Protein AF-A0A937FKD2-F1 (afdb_monomer_lite)

Structure (mmCIF, N/CA/C/O backbone):
data_AF-A0A937FKD2-F1
#
_entry.id   AF-A0A937FKD2-F1
#
loop_
_atom_site.group_PDB
_atom_site.id
_atom_site.type_symbol
_atom_site.label_atom_id
_atom_site.label_alt_id
_atom_site.label_comp_id
_atom_site.label_asym_id
_atom_site.label_entity_id
_atom_site.label_seq_id
_atom_site.pdbx_PDB_ins_code
_atom_site.Cartn_x
_atom_site.Cartn_y
_atom_site.Cartn_z
_atom_site.occupancy
_atom_site.B_iso_or_equiv
_atom_site.auth_seq_id
_atom_site.auth_comp_id
_atom_site.auth_asym_id
_atom_site.auth_atom_id
_atom_site.pdbx_PDB_model_num
ATOM 1 N N . MET A 1 1 ? 26.539 8.031 -12.955 1.00 35.16 1 MET A N 1
ATOM 2 C CA . MET A 1 1 ? 26.626 6.950 -13.959 1.00 35.16 1 MET A CA 1
ATOM 3 C C . MET A 1 1 ? 25.293 6.223 -13.983 1.00 35.16 1 MET A C 1
ATOM 5 O O . MET A 1 1 ? 24.862 5.780 -12.929 1.00 35.16 1 MET A O 1
ATOM 9 N N . ALA A 1 2 ? 24.604 6.189 -15.125 1.00 43.47 2 ALA A N 1
ATOM 10 C CA . ALA A 1 2 ? 23.299 5.543 -15.243 1.00 43.47 2 ALA A CA 1
ATOM 11 C C . ALA A 1 2 ? 23.480 4.021 -15.194 1.00 43.47 2 ALA A C 1
ATOM 13 O O . ALA A 1 2 ? 23.955 3.415 -16.154 1.00 43.47 2 ALA A O 1
ATOM 14 N N . THR A 1 3 ? 23.155 3.412 -14.057 1.00 48.94 3 THR A N 1
ATOM 15 C CA . THR A 1 3 ? 23.138 1.958 -13.899 1.00 48.94 3 THR A CA 1
ATOM 16 C C . THR A 1 3 ? 22.142 1.390 -14.908 1.00 48.94 3 THR A C 1
ATOM 18 O O . THR A 1 3 ? 20.939 1.616 -14.785 1.00 48.94 3 THR A O 1
ATOM 21 N N . LYS A 1 4 ? 22.632 0.702 -15.945 1.00 58.84 4 LYS A N 1
ATOM 22 C CA . LYS A 1 4 ? 21.774 -0.065 -16.853 1.00 58.84 4 LYS A CA 1
ATOM 23 C C . LYS A 1 4 ? 21.164 -1.198 -16.034 1.00 58.84 4 LYS A C 1
ATOM 25 O O . LYS A 1 4 ? 21.868 -2.140 -15.687 1.00 58.84 4 LYS A O 1
ATOM 30 N N . HIS A 1 5 ? 19.886 -1.083 -15.686 1.00 66.75 5 HIS A N 1
ATOM 31 C CA . HIS A 1 5 ? 19.159 -2.151 -15.004 1.00 66.75 5 HIS A CA 1
ATOM 32 C C . HIS A 1 5 ? 18.763 -3.212 -16.042 1.00 66.75 5 HIS A C 1
ATOM 34 O O . HIS A 1 5 ? 17.892 -2.931 -16.871 1.00 66.75 5 HIS A O 1
ATOM 40 N N . PRO A 1 6 ? 19.381 -4.411 -16.042 1.00 76.06 6 PRO A N 1
ATOM 41 C CA . PRO A 1 6 ? 19.101 -5.447 -17.044 1.00 76.06 6 PRO A CA 1
ATOM 42 C C . PRO A 1 6 ? 17.631 -5.893 -17.016 1.00 76.06 6 PRO A C 1
ATOM 44 O O . PRO A 1 6 ? 17.062 -6.221 -18.051 1.00 76.06 6 PRO A O 1
ATOM 47 N N . GLU A 1 7 ? 17.001 -5.795 -15.843 1.00 82.88 7 GLU A N 1
ATOM 48 C CA . GLU A 1 7 ? 15.573 -6.022 -15.586 1.00 82.88 7 GLU A CA 1
ATOM 49 C C . GLU A 1 7 ? 14.642 -5.224 -16.510 1.00 82.88 7 GLU A C 1
ATOM 51 O O . GLU A 1 7 ? 13.578 -5.713 -16.884 1.00 82.88 7 GLU A O 1
ATOM 56 N N . LEU A 1 8 ? 15.027 -3.991 -16.866 1.00 83.75 8 LEU A N 1
ATOM 57 C CA . LEU A 1 8 ? 14.230 -3.104 -17.720 1.00 83.75 8 LEU A CA 1
ATOM 58 C C . LEU A 1 8 ? 14.625 -3.216 -19.194 1.00 83.75 8 LEU A C 1
ATOM 60 O O . LEU A 1 8 ? 13.781 -3.042 -20.064 1.00 83.75 8 LEU A O 1
ATOM 64 N N . ALA A 1 9 ? 15.892 -3.535 -19.473 1.00 84.81 9 ALA A N 1
ATOM 65 C CA . ALA A 1 9 ? 16.437 -3.595 -20.829 1.00 84.81 9 ALA A CA 1
ATOM 66 C C . ALA A 1 9 ? 15.838 -4.720 -21.694 1.00 84.81 9 ALA A C 1
ATOM 68 O O . ALA A 1 9 ? 15.983 -4.682 -22.911 1.00 84.81 9 ALA A O 1
ATOM 69 N N . ARG A 1 10 ? 15.178 -5.712 -21.080 1.00 86.81 10 ARG A N 1
ATOM 70 C CA . ARG A 1 10 ? 14.497 -6.807 -21.791 1.00 86.81 10 ARG A CA 1
ATOM 71 C C . ARG A 1 10 ? 13.165 -6.412 -22.438 1.00 86.81 10 ARG A C 1
ATOM 73 O O . ARG A 1 10 ? 12.614 -7.216 -23.178 1.00 86.81 10 ARG A O 1
ATOM 80 N N . PHE A 1 11 ? 12.628 -5.233 -22.123 1.00 88.31 11 PHE A N 1
ATOM 81 C CA . PHE A 1 11 ? 11.355 -4.758 -22.664 1.00 88.31 11 PHE A CA 1
ATOM 82 C C . PHE A 1 11 ? 11.609 -3.712 -23.749 1.00 88.31 11 PHE A C 1
ATOM 84 O O . PHE A 1 11 ? 12.302 -2.724 -23.504 1.00 88.31 11 PHE A O 1
ATOM 91 N N . GLU A 1 12 ? 11.035 -3.920 -24.933 1.00 84.19 12 GLU A N 1
ATOM 92 C CA . GLU A 1 12 ? 11.165 -2.989 -26.060 1.00 84.19 12 GLU A CA 1
ATOM 93 C C . GLU A 1 12 ? 10.291 -1.746 -25.863 1.00 84.19 12 GLU A C 1
ATOM 95 O O . GLU A 1 12 ? 10.715 -0.632 -26.181 1.00 84.19 12 GLU A O 1
ATOM 100 N N . ALA A 1 13 ? 9.103 -1.915 -25.271 1.00 86.62 13 ALA A N 1
ATOM 101 C CA . ALA A 1 13 ? 8.201 -0.822 -24.944 1.00 86.62 13 ALA A CA 1
ATOM 102 C C . ALA A 1 13 ? 7.699 -0.872 -23.484 1.00 86.62 13 ALA A C 1
ATOM 104 O O . ALA A 1 13 ? 7.578 -1.942 -22.881 1.00 86.62 13 ALA A O 1
ATOM 105 N N . PRO A 1 14 ? 7.303 0.281 -22.901 1.00 87.12 14 PRO A N 1
ATOM 106 C CA . PRO A 1 14 ? 6.677 0.320 -21.577 1.00 87.12 14 PRO A CA 1
ATOM 107 C C . PRO A 1 14 ? 5.398 -0.524 -21.463 1.00 87.12 14 PRO A C 1
ATOM 109 O O . PRO A 1 14 ? 5.075 -1.006 -20.378 1.00 87.12 14 PRO A O 1
ATOM 112 N N . GLY A 1 15 ? 4.669 -0.706 -22.570 1.00 88.75 15 GLY A N 1
ATOM 113 C CA . GLY A 1 15 ? 3.462 -1.534 -22.617 1.00 88.75 15 GLY A CA 1
ATOM 114 C C . GLY A 1 15 ? 3.742 -3.009 -22.327 1.00 88.75 15 GLY A C 1
ATOM 115 O O . GLY A 1 15 ? 2.999 -3.622 -21.562 1.00 88.75 15 GLY A O 1
ATOM 116 N N . ASP A 1 16 ? 4.851 -3.547 -22.842 1.00 90.50 16 ASP A N 1
ATOM 117 C CA . ASP A 1 16 ? 5.250 -4.945 -22.631 1.00 90.50 16 ASP A CA 1
ATOM 118 C C . ASP A 1 16 ? 5.592 -5.207 -21.165 1.00 90.50 16 ASP A C 1
ATOM 120 O O . ASP A 1 16 ? 5.231 -6.239 -20.597 1.00 90.50 16 ASP A O 1
ATOM 124 N N . LEU A 1 17 ? 6.230 -4.225 -20.520 1.00 92.62 17 LEU A N 1
ATOM 125 C CA . LEU A 1 17 ? 6.507 -4.259 -19.089 1.00 92.62 17 LEU A CA 1
ATOM 126 C C . LEU A 1 17 ? 5.205 -4.300 -18.283 1.00 92.62 17 LEU A C 1
ATOM 128 O O . LEU A 1 17 ? 5.062 -5.123 -17.377 1.00 92.62 17 LEU A O 1
ATOM 132 N N . ILE A 1 18 ? 4.245 -3.426 -18.598 1.00 93.00 18 ILE A N 1
ATOM 133 C CA . ILE A 1 18 ? 2.957 -3.378 -17.889 1.00 93.00 18 ILE A CA 1
ATOM 134 C C . ILE A 1 18 ? 2.198 -4.696 -18.080 1.00 93.00 18 ILE A C 1
ATOM 136 O O . ILE A 1 18 ? 1.712 -5.266 -17.100 1.00 93.00 18 ILE A O 1
ATOM 140 N N . ALA A 1 19 ? 2.162 -5.219 -19.308 1.00 91.19 19 ALA A N 1
ATOM 141 C CA . ALA A 1 19 ? 1.558 -6.511 -19.614 1.00 91.19 19 ALA A CA 1
ATOM 142 C C . ALA A 1 19 ? 2.220 -7.646 -18.815 1.00 91.19 19 ALA A C 1
ATOM 144 O O . ALA A 1 19 ? 1.521 -8.466 -18.220 1.00 91.19 19 ALA A O 1
ATOM 145 N N . PHE A 1 20 ? 3.553 -7.653 -18.709 1.00 91.44 20 PHE A N 1
ATOM 146 C CA . PHE A 1 20 ? 4.288 -8.599 -17.868 1.00 91.44 20 PHE A CA 1
ATOM 147 C C . PHE A 1 20 ? 3.908 -8.480 -16.382 1.00 91.44 20 PHE A C 1
ATOM 149 O O . PHE A 1 20 ? 3.671 -9.488 -15.708 1.00 91.44 20 PHE A O 1
ATOM 156 N N . CYS A 1 21 ? 3.797 -7.259 -15.852 1.00 90.69 21 CYS A N 1
ATOM 157 C CA . CYS A 1 21 ? 3.388 -7.043 -14.465 1.00 90.69 21 CYS A CA 1
ATOM 158 C C . CYS A 1 21 ? 1.972 -7.577 -14.194 1.00 90.69 21 CYS A C 1
ATOM 160 O O . CYS A 1 21 ? 1.761 -8.246 -13.176 1.00 90.69 21 CYS A O 1
ATOM 162 N N . HIS A 1 22 ? 1.024 -7.325 -15.101 1.00 91.56 22 HIS A N 1
ATOM 163 C CA . HIS A 1 22 ? -0.387 -7.711 -14.954 1.00 91.56 22 HIS A CA 1
ATOM 164 C C . HIS A 1 22 ? -0.681 -9.165 -15.343 1.00 91.56 22 HIS A C 1
ATOM 166 O O . HIS A 1 22 ? -1.702 -9.706 -14.922 1.00 91.56 22 HIS A O 1
ATOM 172 N N . GLY A 1 23 ? 0.205 -9.809 -16.105 1.00 86.69 23 GLY A N 1
ATOM 173 C CA . GLY A 1 23 ? 0.015 -11.165 -16.609 1.00 86.69 23 GLY A CA 1
ATOM 174 C C . GLY A 1 23 ? -0.196 -12.211 -15.499 1.00 86.69 23 GLY A C 1
ATOM 175 O O . GLY A 1 23 ? 0.483 -12.153 -14.462 1.00 86.69 23 GLY A O 1
ATOM 176 N N . PRO A 1 24 ? -1.114 -13.180 -15.690 1.00 70.56 24 PRO A N 1
ATOM 177 C CA . PRO A 1 24 ? -1.331 -14.276 -14.755 1.00 70.56 24 PRO A CA 1
ATOM 178 C C . PRO A 1 24 ? -0.177 -15.279 -14.877 1.00 70.56 24 PRO A C 1
ATOM 180 O O . PRO A 1 24 ? -0.108 -16.064 -15.817 1.00 70.56 24 PRO A O 1
ATOM 183 N N . GLY A 1 25 ? 0.756 -15.233 -13.929 1.00 69.12 25 GLY A N 1
ATOM 184 C CA . GLY A 1 25 ? 1.980 -16.037 -13.960 1.00 69.12 25 GLY A CA 1
ATOM 185 C C . GLY A 1 25 ? 3.244 -15.193 -14.126 1.00 69.12 25 GLY A C 1
ATOM 186 O O . GLY A 1 25 ? 3.192 -14.006 -14.449 1.00 69.12 25 GLY A O 1
ATOM 187 N N . GLY A 1 26 ? 4.381 -15.807 -13.813 1.00 70.38 26 GLY A N 1
ATOM 188 C CA . GLY A 1 26 ? 5.686 -15.155 -13.702 1.00 70.38 26 GLY A CA 1
ATOM 189 C C . GLY A 1 26 ? 6.216 -15.201 -12.272 1.00 70.38 26 GLY A C 1
ATOM 190 O O . GLY A 1 26 ? 5.443 -15.148 -11.312 1.00 70.38 26 GLY A O 1
ATOM 191 N N . ASP A 1 27 ? 7.534 -15.323 -12.142 1.00 86.38 27 ASP A N 1
ATOM 192 C CA . ASP A 1 27 ? 8.204 -15.344 -10.848 1.00 86.38 27 ASP A CA 1
ATOM 193 C C . ASP A 1 27 ? 7.935 -14.022 -10.091 1.00 86.38 27 ASP A C 1
ATOM 195 O O . ASP A 1 27 ? 8.237 -12.933 -10.601 1.00 86.38 27 ASP A O 1
ATOM 199 N N . PRO A 1 28 ? 7.346 -14.071 -8.878 1.00 86.31 28 PRO A N 1
ATOM 200 C CA . PRO A 1 28 ? 7.163 -12.891 -8.043 1.00 86.31 28 PRO A CA 1
ATOM 201 C C . PRO A 1 28 ? 8.462 -12.133 -7.753 1.00 86.31 28 PRO A C 1
ATOM 203 O O . PRO A 1 28 ? 8.403 -10.929 -7.489 1.00 86.31 28 PRO A O 1
ATOM 206 N N . ASP A 1 29 ? 9.613 -12.809 -7.753 1.00 89.75 29 ASP A N 1
ATOM 207 C CA . ASP A 1 29 ? 10.916 -12.176 -7.555 1.00 89.75 29 ASP A CA 1
ATOM 208 C C . ASP A 1 29 ? 11.362 -11.395 -8.796 1.00 89.75 29 ASP A C 1
ATOM 210 O O . ASP A 1 29 ? 11.763 -10.241 -8.648 1.00 89.75 29 ASP A O 1
ATOM 214 N N . GLU A 1 30 ? 11.154 -11.918 -10.008 1.00 91.56 30 GLU A N 1
ATOM 215 C CA . GLU A 1 30 ? 11.377 -11.163 -11.252 1.00 91.56 30 GLU A CA 1
ATOM 216 C C . GLU A 1 30 ? 10.475 -9.927 -11.353 1.00 91.56 30 GLU A C 1
ATOM 218 O O . GLU A 1 30 ? 10.940 -8.822 -11.641 1.00 91.56 30 GLU A O 1
ATOM 223 N N . LYS A 1 31 ? 9.171 -10.070 -11.071 1.00 92.06 31 LYS A N 1
ATOM 224 C CA . LYS A 1 31 ? 8.252 -8.916 -11.055 1.00 92.06 31 LYS A CA 1
ATOM 225 C C . LYS A 1 31 ? 8.711 -7.871 -10.042 1.00 92.06 31 LYS A C 1
ATOM 227 O O . LYS A 1 31 ? 8.649 -6.671 -10.302 1.00 92.06 31 LYS A O 1
ATOM 232 N N . ASN A 1 32 ? 9.197 -8.315 -8.887 1.00 94.19 32 ASN A N 1
ATOM 233 C CA . ASN A 1 32 ? 9.727 -7.421 -7.871 1.00 94.19 32 ASN A CA 1
ATOM 234 C C . ASN A 1 32 ? 11.046 -6.751 -8.296 1.00 94.19 32 ASN A C 1
ATOM 236 O O . ASN A 1 32 ? 11.232 -5.577 -7.977 1.00 94.19 32 ASN A O 1
ATOM 240 N N . GLY A 1 33 ? 11.916 -7.445 -9.037 1.00 93.31 33 GLY A N 1
ATOM 241 C CA . GLY A 1 33 ? 13.130 -6.890 -9.648 1.00 93.31 33 GLY A CA 1
ATOM 242 C C . GLY A 1 33 ? 12.822 -5.732 -10.598 1.00 93.31 33 GLY A C 1
ATOM 243 O O . GLY A 1 33 ? 13.356 -4.633 -10.430 1.00 93.31 33 GLY A O 1
ATOM 244 N N . VAL A 1 34 ? 11.853 -5.925 -11.498 1.00 94.56 34 VAL A N 1
ATOM 245 C CA . VAL A 1 34 ? 11.352 -4.877 -12.405 1.00 94.56 34 VAL A CA 1
ATOM 246 C C . VAL A 1 34 ? 10.817 -3.668 -11.631 1.00 94.56 34 VAL A C 1
ATOM 248 O O . VAL A 1 34 ? 11.216 -2.532 -11.892 1.00 94.56 34 VAL A O 1
ATOM 251 N N . LEU A 1 35 ? 9.952 -3.890 -10.635 1.00 95.00 35 LEU A N 1
ATOM 252 C CA . LEU A 1 35 ? 9.398 -2.801 -9.821 1.00 95.00 35 LEU A CA 1
ATOM 253 C C . LEU A 1 35 ? 10.488 -2.047 -9.047 1.00 95.00 35 LEU A C 1
ATOM 255 O O . LEU A 1 35 ? 10.427 -0.825 -8.929 1.00 95.00 35 LEU A O 1
ATOM 259 N N . ARG A 1 36 ? 11.499 -2.757 -8.536 1.00 95.50 36 ARG A N 1
ATOM 260 C CA . ARG A 1 36 ? 12.644 -2.158 -7.841 1.00 95.50 36 ARG A CA 1
ATOM 261 C C . ARG A 1 36 ? 13.460 -1.263 -8.773 1.00 95.50 36 ARG A C 1
ATOM 263 O O . ARG A 1 36 ? 13.816 -0.154 -8.378 1.00 95.50 36 ARG A O 1
ATOM 270 N N . ALA A 1 37 ? 13.719 -1.713 -10.000 1.00 93.75 37 ALA A N 1
ATOM 271 C CA . ALA A 1 37 ? 14.418 -0.918 -11.005 1.00 93.75 37 ALA A CA 1
ATOM 272 C C . ALA A 1 37 ? 13.623 0.344 -11.387 1.00 93.75 37 ALA A C 1
ATOM 274 O O . ALA A 1 37 ? 14.195 1.433 -11.464 1.00 93.75 37 ALA A O 1
ATOM 275 N N . LEU A 1 38 ? 12.297 0.234 -11.541 1.00 94.31 38 LEU A N 1
ATOM 276 C CA . LEU A 1 38 ? 11.429 1.390 -11.789 1.00 94.31 38 LEU A CA 1
ATOM 277 C C . LEU A 1 38 ? 11.467 2.409 -10.645 1.00 94.31 38 LEU A C 1
ATOM 279 O O . LEU A 1 38 ? 11.593 3.601 -10.912 1.00 94.31 38 LEU A O 1
ATOM 283 N N . VAL A 1 39 ? 11.407 1.966 -9.382 1.00 94.75 39 VAL A N 1
ATOM 284 C CA . VAL A 1 39 ? 11.538 2.871 -8.223 1.00 94.75 39 VAL A CA 1
ATOM 285 C C . VAL A 1 39 ? 12.890 3.578 -8.237 1.00 94.75 39 VAL A C 1
ATOM 287 O O . VAL A 1 39 ? 12.937 4.793 -8.075 1.00 94.75 39 VAL A O 1
ATOM 290 N N . HIS A 1 40 ? 13.980 2.847 -8.486 1.00 93.00 40 HIS A N 1
ATOM 291 C CA . HIS A 1 40 ? 15.314 3.442 -8.568 1.00 93.00 40 HIS A CA 1
ATOM 292 C C . HIS A 1 40 ? 15.369 4.556 -9.627 1.00 93.00 40 HIS A C 1
ATOM 294 O O . HIS A 1 40 ? 15.877 5.643 -9.358 1.00 93.00 40 HIS A O 1
ATOM 300 N N . HIS A 1 41 ? 14.820 4.325 -10.824 1.00 91.44 41 HIS A N 1
ATOM 301 C CA . HIS A 1 41 ? 14.746 5.358 -11.862 1.00 91.44 41 HIS A CA 1
ATOM 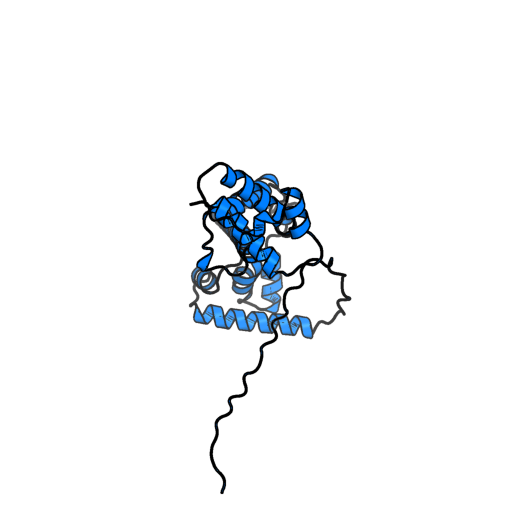302 C C . HIS A 1 41 ? 13.812 6.519 -11.494 1.00 91.44 41 HIS A C 1
ATOM 304 O O . HIS A 1 41 ? 14.153 7.666 -11.766 1.00 91.44 41 HIS A O 1
ATOM 310 N N . ALA A 1 42 ? 12.681 6.248 -10.840 1.00 91.50 42 ALA A N 1
ATOM 311 C CA . ALA A 1 42 ? 11.742 7.270 -10.376 1.00 91.50 42 ALA A CA 1
ATOM 312 C C . ALA A 1 42 ? 12.307 8.152 -9.240 1.00 91.50 42 ALA A C 1
ATOM 314 O O . ALA A 1 42 ? 11.824 9.263 -9.020 1.00 91.50 42 ALA A O 1
ATOM 315 N N . GLN A 1 43 ? 13.330 7.680 -8.523 1.00 92.19 43 GLN A N 1
ATOM 316 C CA . GLN A 1 43 ? 14.044 8.444 -7.493 1.00 92.19 43 GLN A CA 1
ATOM 317 C C . GLN A 1 43 ? 15.271 9.201 -8.037 1.00 92.19 43 GLN A C 1
ATOM 319 O O . GLN A 1 43 ? 15.779 10.098 -7.367 1.00 92.19 43 GLN A O 1
ATOM 324 N N . CYS A 1 44 ? 15.751 8.879 -9.243 1.00 86.88 44 CYS A N 1
ATOM 325 C CA . CYS A 1 44 ? 16.846 9.610 -9.887 1.00 86.88 44 CYS A CA 1
ATOM 326 C C . CYS A 1 44 ? 16.350 10.919 -10.523 1.00 86.88 44 CYS A C 1
ATOM 328 O O . CYS A 1 44 ? 15.239 10.980 -11.036 1.00 86.88 44 CYS A O 1
ATOM 330 N N . LEU A 1 45 ? 17.193 11.954 -10.552 1.00 71.44 45 LEU A N 1
ATOM 331 C CA . LEU A 1 45 ? 16.893 13.215 -11.243 1.00 71.44 45 LEU A CA 1
ATOM 332 C C . LEU A 1 45 ? 17.013 13.053 -12.773 1.00 71.44 45 LEU A C 1
ATOM 334 O O . LEU A 1 45 ? 18.008 12.508 -13.253 1.00 71.44 45 LEU A O 1
ATOM 338 N N . GLY A 1 46 ? 16.032 13.560 -13.530 1.00 69.44 46 GLY A N 1
ATOM 339 C CA . GLY A 1 46 ? 16.071 13.674 -15.000 1.00 69.44 46 GLY A CA 1
ATOM 340 C C . GLY A 1 46 ? 14.789 13.219 -15.709 1.00 69.44 46 GLY A C 1
ATOM 341 O O . GLY A 1 46 ? 13.860 12.726 -15.078 1.00 69.44 46 GLY A O 1
ATOM 342 N N . ASP A 1 47 ? 14.736 13.338 -17.038 1.00 64.81 47 ASP A N 1
ATOM 343 C CA . ASP A 1 47 ? 13.558 12.953 -17.842 1.00 64.81 47 ASP A CA 1
ATOM 344 C C . ASP A 1 47 ? 13.078 11.498 -17.651 1.00 64.81 47 ASP A C 1
ATOM 346 O O . ASP A 1 47 ? 11.864 11.285 -17.549 1.00 64.81 47 ASP A O 1
ATOM 350 N N . PRO A 1 48 ? 13.961 10.483 -17.498 1.00 74.50 48 PRO A N 1
ATOM 351 C CA . PRO A 1 48 ? 13.529 9.108 -17.235 1.00 74.50 48 PRO A CA 1
ATOM 352 C C . PRO A 1 48 ? 12.717 8.946 -15.941 1.00 74.50 48 PRO A C 1
ATOM 354 O O . PRO A 1 48 ? 11.987 7.966 -15.795 1.00 74.50 48 PRO A O 1
ATOM 357 N N . GLN A 1 49 ? 12.816 9.903 -15.013 1.00 81.50 49 GLN A N 1
ATOM 358 C CA . GLN A 1 49 ? 12.135 9.887 -13.723 1.00 81.50 49 GLN A CA 1
ATOM 359 C C . GLN A 1 49 ? 10.612 9.865 -13.869 1.00 81.50 49 GLN A C 1
ATOM 361 O O . GLN A 1 49 ? 9.931 9.026 -13.276 1.00 81.50 49 GLN A O 1
ATOM 366 N N . ARG A 1 50 ? 10.071 10.786 -14.678 1.00 83.88 50 ARG A N 1
ATOM 367 C CA . ARG A 1 50 ? 8.620 10.952 -14.865 1.00 83.88 50 ARG A CA 1
ATOM 368 C C . ARG A 1 50 ? 8.018 9.740 -15.563 1.00 83.88 50 ARG A C 1
ATOM 370 O O . ARG A 1 50 ? 6.956 9.258 -15.165 1.00 83.88 50 ARG A O 1
ATOM 377 N N . THR A 1 51 ? 8.728 9.217 -16.559 1.00 88.75 51 THR A N 1
ATOM 378 C CA . THR A 1 51 ? 8.331 8.006 -17.279 1.00 88.75 51 THR A CA 1
ATOM 379 C C . THR A 1 51 ? 8.337 6.798 -16.348 1.00 88.75 51 THR A C 1
ATOM 381 O O . THR A 1 51 ? 7.332 6.097 -16.268 1.00 88.75 51 THR A O 1
ATOM 384 N N . ALA A 1 52 ? 9.406 6.588 -15.573 1.00 91.19 52 ALA A N 1
ATOM 385 C CA . ALA A 1 52 ? 9.494 5.471 -14.634 1.00 91.19 52 ALA A CA 1
ATOM 386 C C . ALA A 1 52 ? 8.401 5.523 -13.554 1.00 91.19 52 ALA A C 1
ATOM 388 O O . ALA A 1 52 ? 7.769 4.504 -13.277 1.00 91.19 52 ALA A O 1
ATOM 389 N N . ALA A 1 53 ? 8.119 6.704 -12.993 1.00 91.75 53 ALA A N 1
ATOM 390 C CA . ALA A 1 53 ? 7.042 6.888 -12.020 1.00 91.75 53 ALA A CA 1
ATOM 391 C C . ALA A 1 53 ? 5.652 6.604 -12.620 1.00 91.75 53 ALA A C 1
ATOM 393 O O . ALA A 1 53 ? 4.813 5.972 -11.971 1.00 91.75 53 ALA A O 1
ATOM 394 N N . SER A 1 54 ? 5.418 7.022 -13.867 1.00 92.38 54 SER A N 1
ATOM 395 C CA . SER A 1 54 ? 4.156 6.774 -14.578 1.00 92.38 54 SER A CA 1
ATOM 396 C C . SER A 1 54 ? 3.964 5.284 -14.864 1.00 92.38 54 SER A C 1
ATOM 398 O O . SER A 1 54 ? 2.921 4.719 -14.537 1.00 92.38 54 SER A O 1
ATOM 400 N N . VAL A 1 55 ? 4.996 4.617 -15.387 1.00 94.25 55 VAL A N 1
ATOM 401 C CA . VAL A 1 55 ? 4.980 3.171 -15.657 1.00 94.25 55 VAL A CA 1
ATOM 402 C C . VAL A 1 55 ? 4.796 2.374 -14.367 1.00 94.25 55 VAL A C 1
ATOM 404 O O . VAL A 1 55 ? 3.983 1.456 -14.327 1.00 94.25 55 VAL A O 1
ATOM 407 N N . LEU A 1 56 ? 5.478 2.755 -13.284 1.00 95.19 56 LEU A N 1
ATOM 408 C CA . LEU A 1 56 ? 5.306 2.129 -11.973 1.00 95.19 56 LEU A CA 1
ATOM 409 C C . LEU A 1 56 ? 3.879 2.293 -11.438 1.00 95.19 56 LEU A C 1
ATOM 411 O O . LEU A 1 56 ? 3.301 1.340 -10.918 1.00 95.19 56 LEU A O 1
ATOM 415 N N . THR A 1 57 ? 3.293 3.481 -11.588 1.00 95.25 57 THR A N 1
ATOM 416 C CA . THR A 1 57 ? 1.905 3.742 -11.184 1.00 95.25 57 THR A CA 1
ATOM 417 C C . THR A 1 57 ? 0.932 2.844 -11.948 1.00 95.25 57 THR A C 1
ATOM 419 O O . THR A 1 57 ? 0.071 2.215 -11.333 1.00 95.25 57 THR A O 1
ATOM 422 N N . LEU A 1 58 ? 1.110 2.712 -13.266 1.00 95.62 58 LEU A N 1
ATOM 423 C CA . LEU A 1 58 ? 0.297 1.834 -14.113 1.00 95.62 58 LEU A CA 1
ATOM 424 C C . LEU A 1 58 ? 0.494 0.349 -13.773 1.00 95.62 58 LEU A C 1
ATOM 426 O O . LEU A 1 58 ? -0.475 -0.406 -13.681 1.00 95.62 58 LEU A O 1
ATOM 430 N N . ALA A 1 59 ? 1.729 -0.077 -13.505 1.00 95.31 59 ALA A N 1
ATOM 431 C CA . ALA A 1 59 ? 2.026 -1.441 -13.077 1.00 95.31 59 ALA A CA 1
ATOM 432 C C . ALA A 1 59 ? 1.330 -1.792 -11.748 1.00 95.31 59 ALA A C 1
ATOM 434 O O . ALA A 1 59 ? 0.840 -2.908 -11.581 1.00 95.31 59 ALA A O 1
ATOM 435 N N . LEU A 1 60 ? 1.227 -0.833 -10.820 1.00 95.69 60 LEU A N 1
ATOM 436 C CA . LEU A 1 60 ? 0.556 -1.003 -9.526 1.00 95.69 60 LEU A CA 1
ATOM 437 C C . LEU A 1 60 ? -0.963 -0.769 -9.576 1.00 95.69 60 LEU A C 1
ATOM 439 O O . LEU A 1 60 ? -1.646 -1.041 -8.584 1.00 95.69 60 LEU A O 1
ATOM 443 N N . TRP A 1 61 ? -1.500 -0.312 -10.710 1.00 94.81 61 TRP A N 1
ATOM 444 C CA . TRP A 1 61 ? -2.899 0.091 -10.862 1.00 94.81 61 TRP A CA 1
ATOM 445 C C . TRP A 1 61 ? -3.925 -0.953 -10.394 1.00 94.81 61 TRP A C 1
ATOM 447 O O . TRP A 1 61 ? -4.825 -0.573 -9.648 1.00 94.81 61 TRP A O 1
ATOM 457 N N . PRO A 1 62 ? -3.792 -2.264 -10.690 1.00 92.31 62 PRO A N 1
ATOM 458 C CA . PRO A 1 62 ? -4.745 -3.259 -10.190 1.00 92.31 62 PRO A CA 1
ATOM 459 C C . PRO A 1 62 ? -4.802 -3.322 -8.655 1.00 92.31 62 PRO A C 1
ATOM 461 O O . PRO A 1 62 ? -5.866 -3.491 -8.060 1.00 92.31 62 PRO A O 1
ATOM 464 N N . GLY A 1 63 ? -3.657 -3.147 -7.989 1.00 91.31 63 GLY A N 1
ATOM 465 C CA . GLY A 1 63 ? -3.589 -3.095 -6.530 1.00 91.31 63 GLY A CA 1
ATOM 466 C C . GLY A 1 63 ? -4.229 -1.829 -5.961 1.00 91.31 63 GLY A C 1
ATOM 467 O O . GLY A 1 63 ? -4.902 -1.884 -4.930 1.00 91.31 63 GLY A O 1
ATOM 468 N N . LEU A 1 64 ? -4.052 -0.702 -6.649 1.00 94.38 64 LEU A N 1
ATOM 469 C CA . LEU A 1 64 ? -4.678 0.570 -6.304 1.00 94.38 64 LEU A CA 1
ATOM 470 C C . LEU A 1 64 ? -6.196 0.528 -6.492 1.00 94.38 64 LEU A C 1
ATOM 472 O O . LEU A 1 64 ? -6.920 0.976 -5.606 1.00 94.38 64 LEU A O 1
ATOM 476 N N . ASP A 1 65 ? -6.689 -0.059 -7.582 1.00 92.00 65 ASP A N 1
ATOM 477 C CA . ASP A 1 65 ? -8.125 -0.209 -7.821 1.00 92.00 65 ASP A CA 1
ATOM 478 C C . ASP A 1 65 ? -8.776 -1.103 -6.756 1.00 92.00 65 ASP A C 1
ATOM 480 O O . ASP A 1 65 ? -9.828 -0.769 -6.210 1.00 92.00 65 ASP A O 1
ATOM 484 N N . ALA A 1 66 ? -8.087 -2.166 -6.330 1.00 88.44 66 ALA A N 1
ATOM 485 C CA . ALA A 1 66 ? -8.538 -2.978 -5.206 1.00 88.44 66 ALA A CA 1
ATOM 486 C C . ALA A 1 66 ? -8.615 -2.174 -3.889 1.00 88.44 66 ALA A C 1
ATOM 488 O O . ALA A 1 66 ? -9.546 -2.370 -3.103 1.00 88.44 66 ALA A O 1
ATOM 489 N N . ILE A 1 67 ? -7.657 -1.274 -3.623 1.00 89.56 67 ILE A N 1
ATOM 490 C CA . ILE A 1 67 ? -7.704 -0.363 -2.462 1.00 89.56 67 ILE A CA 1
ATOM 491 C C . ILE A 1 67 ? -8.883 0.605 -2.597 1.00 89.56 67 ILE A C 1
ATOM 493 O O . ILE A 1 67 ? -9.660 0.751 -1.651 1.00 89.56 67 ILE A O 1
ATOM 497 N N . ARG A 1 68 ? -9.047 1.226 -3.770 1.00 89.12 68 ARG A N 1
ATOM 498 C CA . ARG A 1 68 ? -10.150 2.141 -4.077 1.00 89.12 68 ARG A CA 1
ATOM 499 C C . ARG A 1 68 ? -11.494 1.467 -3.830 1.00 89.12 68 ARG A C 1
ATOM 501 O O . ARG A 1 68 ? -12.298 2.009 -3.083 1.00 89.12 68 ARG A O 1
ATOM 508 N N . GLY A 1 69 ? -11.710 0.257 -4.345 1.00 83.88 69 GLY A N 1
ATOM 509 C CA . GLY A 1 69 ? -12.939 -0.511 -4.123 1.00 83.88 69 GLY A CA 1
ATOM 510 C C . GLY A 1 69 ? -13.215 -0.796 -2.641 1.00 83.88 69 GLY A C 1
ATOM 511 O O . GLY A 1 69 ? -14.343 -0.628 -2.177 1.00 83.88 69 GLY A O 1
ATOM 512 N N . ARG A 1 70 ? -12.182 -1.146 -1.856 1.00 83.06 70 ARG A N 1
ATOM 513 C CA . ARG A 1 70 ? -12.321 -1.342 -0.397 1.00 83.06 70 ARG A CA 1
ATOM 514 C C . ARG A 1 70 ? -12.689 -0.055 0.343 1.00 83.06 70 ARG A C 1
ATOM 516 O O . ARG A 1 70 ? -13.400 -0.116 1.349 1.00 83.06 70 ARG A O 1
ATOM 523 N N . LEU A 1 71 ? -12.182 1.089 -0.116 1.00 83.19 71 LEU A N 1
ATOM 524 C CA . LEU A 1 71 ? -12.341 2.375 0.561 1.00 83.19 71 LEU A CA 1
ATOM 525 C C . LEU A 1 71 ? -13.505 3.224 0.043 1.00 83.19 71 LEU A C 1
ATOM 527 O O . LEU A 1 71 ? -13.963 4.093 0.780 1.00 83.19 71 LEU A O 1
ATOM 531 N N . ALA A 1 72 ? -14.038 2.947 -1.149 1.00 80.19 72 ALA A N 1
ATOM 532 C CA . ALA A 1 72 ? -15.069 3.752 -1.811 1.00 80.19 72 ALA A CA 1
ATOM 533 C C . ALA A 1 72 ? -16.281 4.034 -0.910 1.00 80.19 72 ALA A C 1
ATOM 535 O O . ALA A 1 72 ? -16.796 5.150 -0.885 1.00 80.19 72 ALA A O 1
ATOM 536 N N . ARG A 1 73 ? -16.685 3.056 -0.087 1.00 75.75 73 ARG A N 1
ATOM 537 C CA . ARG A 1 73 ? -17.802 3.196 0.863 1.00 75.75 73 ARG A CA 1
ATOM 538 C C . ARG A 1 73 ? -17.596 4.261 1.946 1.00 75.75 73 ARG A C 1
ATOM 540 O O . ARG A 1 73 ? -18.579 4.746 2.487 1.00 75.75 73 ARG A O 1
ATOM 547 N N . TYR A 1 74 ? -16.351 4.605 2.272 1.00 73.44 74 TYR A N 1
ATOM 548 C CA . TYR A 1 74 ? -16.019 5.618 3.280 1.00 73.44 74 TYR A CA 1
ATOM 549 C C . TYR A 1 74 ? -15.871 7.025 2.691 1.00 73.44 74 TYR A C 1
ATOM 551 O O . TYR A 1 74 ? -15.829 7.993 3.441 1.00 73.44 74 TYR A O 1
ATOM 559 N N . TYR A 1 75 ? -15.812 7.126 1.362 1.00 74.75 75 TYR A N 1
ATOM 560 C CA . TYR A 1 75 ? -15.622 8.364 0.606 1.00 74.75 75 TYR A CA 1
ATOM 561 C C . TYR A 1 75 ? -16.835 8.666 -0.293 1.00 74.75 75 TYR A C 1
ATOM 563 O O . TYR A 1 75 ? -16.697 9.340 -1.306 1.00 74.75 75 TYR A O 1
ATOM 571 N N . ARG A 1 76 ? -18.038 8.148 0.017 1.00 69.00 76 ARG A N 1
ATOM 572 C CA . ARG A 1 76 ? -19.227 8.259 -0.865 1.00 69.00 76 ARG A CA 1
ATOM 573 C C . ARG A 1 76 ? -19.565 9.695 -1.286 1.00 69.00 76 ARG A C 1
ATOM 575 O O . ARG A 1 76 ? -20.030 9.876 -2.400 1.00 69.00 76 ARG A O 1
ATOM 582 N N . GLY A 1 77 ? -19.293 10.680 -0.430 1.00 70.00 77 GLY A N 1
ATOM 583 C CA . GLY A 1 77 ? -19.500 12.099 -0.737 1.00 70.00 77 GLY A CA 1
ATOM 584 C C . GLY A 1 77 ? -18.330 12.799 -1.437 1.00 70.00 77 GLY A C 1
ATOM 585 O O . GLY A 1 77 ? -18.466 13.971 -1.757 1.00 70.00 77 GLY A O 1
ATOM 586 N N . ASP A 1 78 ? -17.189 12.128 -1.639 1.00 79.50 78 ASP A N 1
ATOM 587 C CA . ASP A 1 78 ? -15.980 12.737 -2.209 1.00 79.50 78 ASP A CA 1
ATOM 588 C C . ASP A 1 78 ? -15.045 11.685 -2.852 1.00 79.50 78 ASP A C 1
ATOM 590 O O . ASP A 1 78 ? -13.989 11.315 -2.324 1.00 79.50 78 ASP A O 1
ATOM 594 N N . GLN A 1 79 ? -15.484 11.114 -3.981 1.00 78.88 79 GLN A N 1
ATOM 595 C CA . GLN A 1 79 ? -14.708 10.101 -4.716 1.00 78.88 79 GLN A CA 1
ATOM 596 C C . GLN A 1 79 ? -13.449 10.689 -5.372 1.00 78.88 79 GLN A C 1
ATOM 598 O O . GLN A 1 79 ? -12.440 9.987 -5.489 1.00 78.88 79 GLN A O 1
ATOM 603 N N . ASP A 1 80 ? -13.485 11.966 -5.752 1.00 83.75 80 ASP A N 1
ATOM 604 C CA . ASP A 1 80 ? -12.351 12.653 -6.371 1.00 83.75 80 ASP A CA 1
ATOM 605 C C . ASP A 1 80 ? -11.226 12.884 -5.360 1.00 83.75 80 ASP A C 1
ATOM 607 O O . ASP A 1 80 ? -10.057 12.635 -5.672 1.00 83.75 80 ASP A O 1
ATOM 611 N N . LEU A 1 81 ? -11.560 13.230 -4.110 1.00 86.12 81 LEU A N 1
ATOM 612 C CA . LEU A 1 81 ? -10.582 13.270 -3.025 1.00 86.12 81 LEU A CA 1
ATOM 613 C C . LEU A 1 81 ? -9.911 11.911 -2.816 1.00 86.12 81 LEU A C 1
ATOM 615 O O . LEU A 1 81 ? -8.694 11.856 -2.645 1.00 86.12 81 LEU A O 1
ATOM 619 N N . LEU A 1 82 ? -10.665 10.805 -2.854 1.00 87.44 82 LEU A N 1
ATOM 620 C CA . LEU A 1 82 ? -10.082 9.464 -2.735 1.00 87.44 82 LEU A CA 1
ATOM 621 C C . LEU A 1 82 ? -9.091 9.184 -3.871 1.00 87.44 82 LEU A C 1
ATOM 623 O O . LEU A 1 82 ? -8.000 8.673 -3.609 1.00 87.44 82 LEU A O 1
ATOM 627 N N . ALA A 1 83 ? -9.451 9.514 -5.113 1.00 88.81 83 ALA A N 1
ATOM 628 C CA . ALA A 1 83 ? -8.581 9.318 -6.268 1.00 88.81 83 ALA A CA 1
ATOM 629 C C . ALA A 1 83 ? -7.291 10.150 -6.153 1.00 88.81 83 ALA A C 1
ATOM 631 O O . ALA A 1 83 ? -6.191 9.607 -6.298 1.00 88.81 83 ALA A O 1
ATOM 632 N N . GLY A 1 84 ? -7.415 11.437 -5.815 1.00 90.50 84 GLY A N 1
ATOM 633 C CA . GLY A 1 84 ? -6.278 12.338 -5.621 1.00 90.50 84 GLY A CA 1
ATOM 634 C C . GLY A 1 84 ? -5.358 11.900 -4.480 1.00 90.50 84 GLY A C 1
ATOM 635 O O . GLY A 1 84 ? -4.143 11.813 -4.657 1.00 90.50 84 GLY A O 1
ATOM 636 N N . GLU A 1 85 ? -5.920 11.540 -3.326 1.00 92.62 85 GLU A N 1
ATOM 637 C CA . GLU A 1 85 ? -5.164 11.064 -2.161 1.00 92.62 85 GLU A CA 1
ATOM 638 C C . GLU A 1 85 ? -4.445 9.737 -2.432 1.00 92.62 85 GLU A C 1
ATOM 640 O O . GLU A 1 85 ? -3.334 9.515 -1.944 1.00 92.62 85 GLU A O 1
ATOM 645 N N . LEU A 1 86 ? -5.062 8.845 -3.205 1.00 94.44 86 LEU A N 1
ATOM 646 C CA . LEU A 1 86 ? -4.480 7.558 -3.563 1.00 94.44 86 LEU A CA 1
ATOM 647 C C . LEU A 1 86 ? -3.248 7.735 -4.462 1.00 94.44 86 LEU A C 1
ATOM 649 O O . LEU A 1 86 ? -2.195 7.162 -4.170 1.00 94.44 86 LEU A O 1
ATOM 653 N N . VAL A 1 87 ? -3.351 8.566 -5.504 1.00 93.44 87 VAL A N 1
ATOM 654 C CA . VAL A 1 87 ? -2.224 8.861 -6.406 1.00 93.44 87 VAL A CA 1
ATOM 655 C C . VAL A 1 87 ? -1.149 9.673 -5.681 1.00 93.44 87 VAL A C 1
ATOM 657 O O . VAL A 1 87 ? 0.031 9.333 -5.762 1.00 93.44 87 VAL A O 1
ATOM 660 N N . GLY A 1 88 ? -1.537 10.695 -4.913 1.00 94.06 88 GLY A N 1
ATOM 661 C CA . GLY A 1 88 ? -0.609 11.546 -4.165 1.00 94.06 88 GLY A CA 1
ATOM 662 C C . GLY A 1 88 ? 0.221 10.765 -3.146 1.00 94.06 88 GLY A C 1
ATOM 663 O O . GLY A 1 88 ? 1.446 10.899 -3.102 1.00 94.06 88 GLY A O 1
ATOM 664 N N . ARG A 1 89 ? -0.410 9.869 -2.376 1.00 95.19 89 ARG A N 1
ATOM 665 C CA . ARG A 1 89 ? 0.312 9.005 -1.429 1.00 95.19 89 ARG A CA 1
ATOM 666 C C . ARG A 1 89 ? 1.204 7.986 -2.111 1.00 95.19 89 ARG A C 1
ATOM 668 O O . ARG A 1 89 ? 2.277 7.690 -1.589 1.00 95.19 89 ARG A O 1
ATOM 675 N N . LEU A 1 90 ? 0.782 7.443 -3.252 1.00 96.25 90 LEU A N 1
ATOM 676 C CA . LEU A 1 90 ? 1.640 6.550 -4.016 1.00 96.25 90 LEU A CA 1
ATOM 677 C C . LEU A 1 90 ? 2.886 7.289 -4.508 1.00 96.25 90 LEU A C 1
ATOM 679 O O . LEU A 1 90 ? 3.989 6.789 -4.308 1.00 96.25 90 LEU A O 1
ATOM 683 N N . ALA A 1 91 ? 2.723 8.482 -5.085 1.00 93.62 91 ALA A N 1
ATOM 684 C CA . ALA A 1 91 ? 3.835 9.306 -5.551 1.00 93.62 91 ALA A CA 1
ATOM 685 C C . ALA A 1 91 ? 4.811 9.637 -4.410 1.00 93.62 91 ALA A C 1
ATOM 687 O O . ALA A 1 91 ? 6.020 9.453 -4.553 1.00 93.62 91 ALA A O 1
ATOM 688 N N . GLN A 1 92 ? 4.289 10.026 -3.241 1.00 94.06 92 GLN A N 1
ATOM 689 C CA . GLN A 1 92 ? 5.104 10.240 -2.043 1.00 94.06 92 GLN A CA 1
ATOM 690 C C . GLN A 1 92 ? 5.822 8.954 -1.600 1.00 94.06 92 GLN A C 1
ATOM 692 O O . GLN A 1 92 ? 7.005 8.990 -1.253 1.00 94.06 92 GLN A O 1
ATOM 697 N N . GLY A 1 93 ? 5.134 7.811 -1.623 1.00 94.38 93 GLY A N 1
ATOM 698 C CA . GLY A 1 93 ? 5.708 6.509 -1.288 1.00 94.38 93 GLY A CA 1
ATOM 699 C C . GLY A 1 93 ? 6.847 6.111 -2.227 1.00 94.38 93 GLY A C 1
ATOM 700 O O . GLY A 1 93 ? 7.901 5.694 -1.758 1.00 94.38 93 GLY A O 1
ATOM 701 N N . ILE A 1 94 ? 6.676 6.298 -3.538 1.00 94.19 94 ILE A N 1
ATOM 702 C CA . ILE A 1 94 ? 7.718 6.047 -4.544 1.00 94.19 94 ILE A CA 1
ATOM 703 C C . ILE A 1 94 ? 8.939 6.932 -4.272 1.00 94.19 94 ILE A C 1
ATOM 705 O O . ILE A 1 94 ? 10.064 6.439 -4.279 1.00 94.19 94 ILE A O 1
ATOM 709 N N . GLY A 1 95 ? 8.726 8.215 -3.974 1.00 91.88 95 GLY A N 1
ATOM 710 C CA . GLY A 1 95 ? 9.814 9.161 -3.717 1.00 91.88 95 GLY A CA 1
ATOM 711 C C . GLY A 1 95 ? 10.587 8.931 -2.412 1.00 91.88 95 GLY A C 1
ATOM 712 O O . GLY A 1 95 ? 11.694 9.438 -2.281 1.00 91.88 95 GLY A O 1
ATOM 713 N N . SER A 1 96 ? 10.035 8.181 -1.452 1.00 92.19 96 SER A N 1
ATOM 714 C CA . SER A 1 96 ? 10.599 8.057 -0.093 1.00 92.19 96 SER A CA 1
ATOM 715 C C . SER A 1 96 ? 10.931 6.633 0.353 1.00 92.19 96 SER A C 1
ATOM 717 O O . SER A 1 96 ? 11.526 6.452 1.415 1.00 92.19 96 SER A O 1
ATOM 719 N N . ILE A 1 97 ? 10.547 5.611 -0.416 1.00 94.00 97 ILE A N 1
ATOM 720 C CA . ILE A 1 97 ? 10.806 4.219 -0.048 1.00 94.00 97 ILE A CA 1
ATOM 721 C C . ILE A 1 97 ? 12.308 3.910 -0.061 1.00 94.00 97 ILE A C 1
ATOM 723 O O . ILE A 1 97 ? 12.993 4.108 -1.064 1.00 94.00 97 ILE A O 1
ATOM 727 N N . ASP A 1 98 ? 12.808 3.375 1.054 1.00 92.25 98 ASP A N 1
ATOM 728 C CA . ASP A 1 98 ? 14.174 2.866 1.152 1.00 92.25 98 ASP A CA 1
ATOM 729 C C . ASP A 1 98 ? 14.257 1.469 0.528 1.00 92.25 98 ASP A C 1
ATOM 731 O O . ASP A 1 98 ? 13.780 0.472 1.082 1.00 92.25 98 ASP A O 1
ATOM 735 N N . LEU A 1 99 ? 14.888 1.398 -0.642 1.00 92.31 99 LEU A N 1
ATOM 736 C CA . LEU A 1 99 ? 15.085 0.147 -1.358 1.00 92.31 99 LEU A CA 1
ATOM 737 C C . LEU A 1 99 ? 15.960 -0.843 -0.570 1.00 92.31 99 LEU A C 1
ATOM 739 O O . LEU A 1 99 ? 15.800 -2.048 -0.749 1.00 92.31 99 LEU A O 1
ATOM 743 N N . ASN A 1 100 ? 16.850 -0.407 0.319 1.00 91.31 100 ASN A N 1
ATOM 744 C CA . ASN A 1 100 ? 17.702 -1.325 1.087 1.00 91.31 100 ASN A CA 1
ATOM 745 C C . ASN A 1 100 ? 16.929 -2.060 2.187 1.00 91.31 100 ASN A C 1
ATOM 747 O O . ASN A 1 100 ? 17.245 -3.203 2.509 1.00 91.31 100 ASN A O 1
ATOM 751 N N . ALA A 1 101 ? 15.886 -1.430 2.727 1.00 90.06 101 ALA A N 1
ATOM 752 C CA . ALA A 1 101 ? 15.056 -2.002 3.780 1.00 90.06 101 ALA A CA 1
ATOM 753 C C . ALA A 1 101 ? 13.885 -2.852 3.251 1.00 90.06 101 ALA A C 1
ATOM 755 O O . ALA A 1 101 ? 13.283 -3.614 4.011 1.00 90.06 101 ALA A O 1
ATOM 756 N N . VAL A 1 102 ? 13.527 -2.722 1.966 1.00 92.62 102 VAL A N 1
ATOM 757 C CA . VAL A 1 102 ? 12.310 -3.329 1.406 1.00 92.62 102 VAL A CA 1
ATOM 758 C C . VAL A 1 102 ? 12.617 -4.465 0.437 1.00 92.62 102 VAL A C 1
ATOM 760 O O . VAL A 1 102 ? 13.219 -4.273 -0.619 1.00 92.62 102 VAL A O 1
ATOM 763 N N . SER A 1 103 ? 12.087 -5.648 0.760 1.00 90.31 103 SER A N 1
ATOM 764 C CA . SER A 1 103 ? 12.158 -6.840 -0.090 1.00 90.31 103 SER A CA 1
ATOM 765 C C . SER A 1 103 ? 11.007 -6.954 -1.093 1.00 90.31 103 SER A C 1
ATOM 767 O O . SER A 1 103 ? 11.215 -7.482 -2.180 1.00 90.31 103 SER A O 1
ATOM 769 N N . ARG A 1 104 ? 9.799 -6.464 -0.768 1.00 94.56 104 ARG A N 1
ATOM 770 C CA . ARG A 1 104 ? 8.595 -6.568 -1.620 1.00 94.56 104 ARG A CA 1
ATOM 771 C C . ARG A 1 104 ? 7.996 -5.195 -1.916 1.00 94.56 104 ARG A C 1
ATOM 773 O O . ARG A 1 104 ? 7.226 -4.668 -1.111 1.00 94.56 104 ARG A O 1
ATOM 780 N N . ILE A 1 105 ? 8.327 -4.631 -3.075 1.00 95.69 105 ILE A N 1
ATOM 781 C CA . ILE A 1 105 ? 8.015 -3.241 -3.445 1.00 95.69 105 ILE A CA 1
ATOM 782 C C . ILE A 1 105 ? 6.507 -3.000 -3.547 1.00 95.69 105 ILE A C 1
ATOM 784 O O . ILE A 1 105 ? 5.980 -2.173 -2.803 1.00 95.69 105 ILE A O 1
ATOM 788 N N . ALA A 1 106 ? 5.798 -3.756 -4.395 1.00 94.25 106 ALA A N 1
ATOM 789 C CA . ALA A 1 106 ? 4.353 -3.588 -4.587 1.00 94.25 106 ALA A CA 1
ATOM 790 C C . ALA A 1 106 ? 3.584 -3.706 -3.267 1.00 94.25 106 ALA A C 1
ATOM 792 O O . ALA A 1 106 ? 2.829 -2.810 -2.901 1.00 94.25 106 ALA A O 1
ATOM 793 N N . ALA A 1 107 ? 3.820 -4.789 -2.521 1.00 92.38 107 ALA A N 1
ATOM 794 C CA . ALA A 1 107 ? 3.141 -5.033 -1.253 1.00 92.38 107 ALA A CA 1
ATOM 795 C C . ALA A 1 107 ? 3.382 -3.900 -0.247 1.00 92.38 107 ALA A C 1
ATOM 797 O O . ALA A 1 107 ? 2.458 -3.487 0.450 1.00 92.38 107 ALA A O 1
ATOM 798 N N . THR A 1 108 ? 4.609 -3.379 -0.186 1.00 94.56 108 THR A N 1
ATOM 799 C CA . THR A 1 108 ? 4.976 -2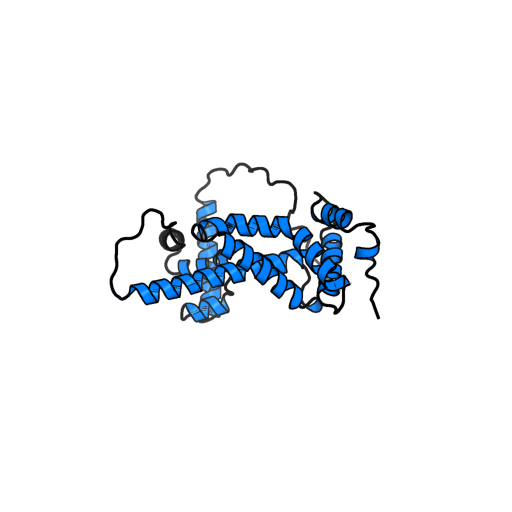.316 0.754 1.00 94.56 108 THR A CA 1
ATOM 800 C C . THR A 1 108 ? 4.334 -0.987 0.377 1.00 94.56 108 THR A C 1
ATOM 802 O O . THR A 1 108 ? 3.699 -0.364 1.226 1.00 94.56 108 THR A O 1
ATOM 805 N N . LEU A 1 109 ? 4.437 -0.573 -0.890 1.00 95.69 109 LEU A N 1
ATOM 806 C CA . LEU A 1 109 ? 3.832 0.670 -1.376 1.00 95.69 109 LEU A CA 1
ATOM 807 C C . LEU A 1 109 ? 2.309 0.646 -1.216 1.00 95.69 109 LEU A C 1
ATOM 809 O O . LEU A 1 109 ? 1.749 1.550 -0.602 1.00 95.69 109 LEU A O 1
ATOM 813 N N . LEU A 1 110 ? 1.645 -0.418 -1.677 1.00 94.94 110 LEU A N 1
ATOM 814 C CA . LEU A 1 110 ? 0.188 -0.555 -1.585 1.00 94.94 110 LEU A CA 1
ATOM 815 C C . LEU A 1 110 ? -0.294 -0.573 -0.129 1.00 94.94 110 LEU A C 1
ATOM 817 O O . LEU A 1 110 ? -1.272 0.092 0.212 1.00 94.94 110 LEU A O 1
ATOM 821 N N . ARG A 1 111 ? 0.420 -1.279 0.758 1.00 90.38 111 ARG A N 1
ATOM 822 C CA . ARG A 1 111 ? 0.087 -1.316 2.187 1.00 90.38 111 ARG A CA 1
ATOM 823 C C . ARG A 1 111 ? 0.282 0.041 2.856 1.00 90.38 111 ARG A C 1
ATOM 825 O O . ARG A 1 111 ? -0.542 0.409 3.690 1.00 90.38 111 ARG A O 1
ATOM 832 N N . ASN A 1 112 ? 1.342 0.771 2.512 1.00 92.12 112 ASN A N 1
ATOM 833 C CA . ASN A 1 112 ? 1.581 2.113 3.039 1.00 92.12 112 ASN A CA 1
ATOM 834 C C . ASN A 1 112 ? 0.486 3.082 2.577 1.00 92.12 112 ASN A C 1
ATOM 836 O O . ASN A 1 112 ? -0.100 3.758 3.417 1.00 92.12 112 ASN A O 1
ATOM 840 N N . VAL A 1 113 ? 0.136 3.071 1.286 1.00 94.00 113 VAL A N 1
ATOM 841 C CA . VAL A 1 113 ? -0.952 3.892 0.727 1.00 94.00 113 VAL A CA 1
ATOM 842 C C . VAL A 1 113 ? -2.276 3.611 1.437 1.00 94.00 113 VAL A C 1
ATOM 844 O O . VAL A 1 113 ? -2.913 4.536 1.940 1.00 94.00 113 VAL A O 1
ATOM 847 N N . GLU A 1 114 ? -2.676 2.339 1.540 1.00 91.25 114 GLU A N 1
ATOM 848 C CA . GLU A 1 114 ? -3.925 1.962 2.209 1.00 91.25 114 GLU A CA 1
ATOM 849 C C . GLU A 1 114 ? -3.922 2.365 3.689 1.00 91.25 114 GLU A C 1
ATOM 851 O O . GLU A 1 114 ? -4.905 2.912 4.191 1.00 91.25 114 GLU A O 1
ATOM 856 N N . ARG A 1 115 ? -2.813 2.125 4.395 1.00 87.75 115 ARG A N 1
ATOM 857 C CA . ARG A 1 115 ? -2.656 2.511 5.800 1.00 87.75 115 ARG A CA 1
ATOM 858 C C . ARG A 1 115 ? -2.817 4.016 5.979 1.00 87.75 115 ARG A C 1
ATOM 860 O O . ARG A 1 115 ? -3.534 4.453 6.876 1.00 87.75 115 ARG A O 1
ATOM 867 N N . ASP A 1 116 ? -2.160 4.810 5.149 1.00 89.50 116 ASP A N 1
ATOM 868 C CA . ASP A 1 116 ? -2.133 6.256 5.315 1.00 89.50 116 ASP A CA 1
ATOM 869 C C . ASP A 1 116 ? -3.493 6.887 4.952 1.00 89.50 116 ASP A C 1
ATOM 871 O O . ASP A 1 116 ? -3.934 7.801 5.653 1.00 89.50 116 ASP A O 1
ATOM 875 N N . LEU A 1 117 ? -4.213 6.330 3.963 1.00 88.75 117 LEU A N 1
ATOM 876 C CA . LEU A 1 117 ? -5.628 6.640 3.674 1.00 88.75 117 LEU A CA 1
ATOM 877 C C . LEU A 1 117 ? -6.530 6.372 4.873 1.00 88.75 117 LEU A C 1
ATOM 879 O O . LEU A 1 117 ? -7.272 7.245 5.323 1.00 88.75 117 LEU A O 1
ATOM 883 N N . LYS A 1 118 ? -6.423 5.180 5.453 1.00 82.31 118 LYS A N 1
ATOM 884 C CA . LYS A 1 118 ? -7.219 4.803 6.620 1.00 82.31 118 LYS A CA 1
ATOM 885 C C . LYS A 1 118 ? -6.925 5.677 7.838 1.00 82.31 118 LYS A C 1
ATOM 887 O O . LYS A 1 118 ? -7.848 6.067 8.547 1.00 82.31 118 LYS A O 1
ATOM 892 N N . ARG A 1 119 ? -5.662 6.054 8.054 1.00 82.69 119 ARG A N 1
ATOM 893 C CA . ARG A 1 119 ? -5.278 7.003 9.112 1.00 82.69 119 ARG A CA 1
ATOM 894 C C . ARG A 1 119 ? -5.861 8.396 8.877 1.00 82.69 119 ARG A C 1
ATOM 896 O O . ARG A 1 119 ? -6.258 9.047 9.841 1.00 82.69 119 ARG A O 1
ATOM 903 N N . ALA A 1 120 ? -5.899 8.868 7.632 1.00 82.62 120 ALA A N 1
ATOM 904 C CA . ALA A 1 120 ? -6.504 10.155 7.302 1.00 82.62 120 ALA A CA 1
ATOM 905 C C . ALA A 1 120 ? -8.016 10.158 7.557 1.00 82.62 120 ALA A C 1
ATOM 907 O O . ALA A 1 120 ? -8.517 11.107 8.158 1.00 82.62 120 ALA A O 1
ATOM 908 N N . LEU A 1 121 ? -8.702 9.068 7.202 1.00 78.19 121 LEU A N 1
ATOM 909 C CA . LEU A 1 121 ? -10.126 8.881 7.476 1.00 78.19 121 LEU A CA 1
ATOM 910 C C . LEU A 1 121 ? -10.436 8.961 8.980 1.00 78.19 121 LEU A C 1
ATOM 912 O O . LEU A 1 121 ? -11.305 9.730 9.381 1.00 78.19 121 LEU A O 1
ATOM 916 N N . VAL A 1 122 ? -9.685 8.236 9.817 1.00 71.12 122 VAL A N 1
ATOM 917 C CA . VAL A 1 122 ? -9.859 8.274 11.283 1.00 71.12 122 VAL A CA 1
ATOM 918 C C . VAL A 1 122 ? -9.616 9.677 11.835 1.00 71.12 122 VAL A C 1
ATOM 920 O O . VAL A 1 122 ? -10.399 10.169 12.640 1.00 71.12 122 VAL A O 1
ATOM 923 N N . ARG A 1 123 ? -8.557 10.361 11.380 1.00 73.38 123 ARG A N 1
ATOM 924 C CA . ARG A 1 123 ? -8.267 11.738 11.811 1.00 73.38 123 ARG A CA 1
ATOM 925 C C . ARG A 1 123 ? -9.378 12.715 11.422 1.00 73.38 123 ARG A C 1
ATOM 927 O O . ARG A 1 123 ? -9.674 13.621 12.190 1.00 73.38 123 ARG A O 1
ATOM 934 N N . ALA A 1 124 ? -9.968 12.559 10.239 1.00 72.81 124 ALA A N 1
ATOM 935 C CA . ALA A 1 124 ? -11.086 13.390 9.802 1.00 72.81 124 ALA A CA 1
ATOM 936 C C . ALA A 1 124 ? -12.358 13.121 10.619 1.00 72.81 124 ALA A C 1
ATOM 938 O O . ALA A 1 124 ? -13.088 14.059 10.918 1.00 72.81 124 ALA A O 1
ATOM 939 N N . GLN A 1 125 ? -12.594 11.867 11.011 1.00 66.25 125 GLN A N 1
ATOM 940 C CA . GLN A 1 125 ? -13.709 11.485 11.878 1.00 66.25 125 GLN A CA 1
ATOM 941 C C . GLN A 1 125 ? -13.547 12.037 13.293 1.00 66.25 125 GLN A C 1
ATOM 943 O O . GLN A 1 125 ? -14.471 12.680 13.769 1.00 66.25 125 GLN A O 1
ATOM 948 N N . GLY A 1 126 ? -12.374 11.873 13.916 1.00 62.78 126 GLY A N 1
ATOM 949 C CA . GLY A 1 126 ? -12.105 12.437 15.245 1.00 62.78 126 GLY A CA 1
ATOM 950 C C . GLY A 1 126 ? -12.372 13.943 15.290 1.00 62.78 126 GLY A C 1
ATOM 951 O O . GLY A 1 126 ? -13.120 14.402 16.136 1.00 62.78 126 GLY A O 1
ATOM 952 N N . ARG A 1 127 ? -11.904 14.691 14.279 1.00 64.38 127 ARG A N 1
ATOM 953 C CA . ARG A 1 127 ? -12.194 16.133 14.170 1.00 64.38 127 ARG A CA 1
ATOM 954 C C . ARG A 1 127 ? -13.678 16.467 14.019 1.00 64.38 127 ARG A C 1
ATOM 956 O O . ARG A 1 127 ? -14.089 17.524 14.475 1.00 64.38 127 ARG A O 1
ATOM 963 N N . ARG A 1 128 ? -14.462 15.629 13.330 1.00 59.72 128 ARG A N 1
ATOM 964 C CA . ARG A 1 128 ? -15.916 15.825 13.227 1.00 59.72 128 ARG A CA 1
ATOM 965 C C . ARG A 1 128 ? -16.590 15.544 14.563 1.00 59.72 128 ARG A C 1
ATOM 967 O O . ARG A 1 128 ? -17.449 16.311 14.954 1.00 59.72 128 ARG A O 1
ATOM 974 N N . GLU A 1 129 ? -16.198 14.478 15.254 1.00 52.25 129 GLU A N 1
ATOM 975 C CA . GLU A 1 129 ? -16.754 14.133 16.567 1.00 52.25 129 GLU A CA 1
ATOM 976 C C . GLU A 1 129 ? -16.429 15.213 17.615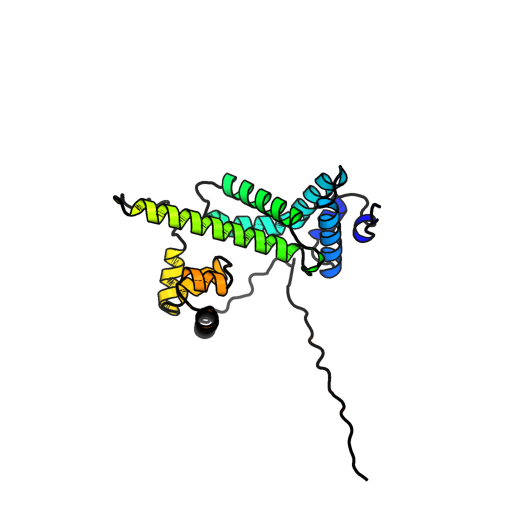 1.00 52.25 129 GLU A C 1
ATOM 978 O O . GLU A 1 129 ? -17.343 15.648 18.305 1.00 52.25 129 GLU A O 1
ATOM 983 N N . ASP A 1 130 ? -15.200 15.744 17.635 1.00 56.25 130 ASP A N 1
ATOM 984 C CA . ASP A 1 130 ? -14.806 16.874 18.497 1.00 56.25 130 ASP A CA 1
ATOM 985 C C . ASP A 1 130 ? -15.587 18.172 18.184 1.00 56.25 130 ASP A C 1
ATOM 987 O O . ASP A 1 130 ? -15.733 19.032 19.044 1.00 56.25 130 ASP A O 1
ATOM 991 N N . GLN A 1 131 ? -16.083 18.334 16.949 1.00 55.03 131 GLN A N 1
ATOM 992 C CA . GLN A 1 131 ? -16.913 19.478 16.533 1.00 55.03 131 GLN A CA 1
ATOM 993 C C . GLN A 1 131 ? -18.412 19.286 16.819 1.00 55.03 131 GLN A C 1
ATOM 995 O O . GLN A 1 131 ? -19.147 20.266 16.803 1.00 55.03 131 GLN A O 1
ATOM 1000 N N . ILE A 1 132 ? -18.875 18.050 17.045 1.00 53.94 132 ILE A N 1
ATOM 1001 C CA . ILE A 1 132 ? -20.297 17.702 17.246 1.00 53.94 132 ILE A CA 1
ATOM 1002 C C . ILE A 1 132 ? -20.681 17.704 18.744 1.00 53.94 132 ILE A C 1
ATOM 1004 O O . ILE A 1 132 ? -21.855 17.552 19.075 1.00 53.94 132 ILE A O 1
ATOM 1008 N N . ASP A 1 133 ? -19.731 17.945 19.655 1.00 51.56 133 ASP A N 1
ATOM 1009 C CA . ASP A 1 133 ? -20.007 18.100 21.096 1.00 51.56 133 ASP A CA 1
ATOM 1010 C C . ASP A 1 133 ? -20.720 19.431 21.448 1.00 51.56 133 ASP A C 1
ATOM 1012 O O . ASP A 1 133 ? -21.138 19.627 22.584 1.00 51.56 133 ASP A O 1
ATOM 1016 N N . ASP A 1 134 ? -20.964 20.303 20.458 1.00 46.34 134 ASP A N 1
ATOM 1017 C CA . ASP A 1 134 ? -21.888 21.443 20.541 1.00 46.34 134 ASP A CA 1
ATOM 1018 C C . ASP A 1 134 ? -23.040 21.279 19.520 1.00 46.34 134 ASP A C 1
ATOM 1020 O O . ASP A 1 134 ? -22.897 21.556 18.331 1.00 46.34 134 ASP A O 1
ATOM 1024 N N . ALA A 1 135 ? -24.207 20.852 20.024 1.00 53.31 135 ALA A N 1
ATOM 1025 C CA . ALA A 1 135 ? -25.521 20.745 19.360 1.00 53.31 135 ALA A CA 1
ATOM 1026 C C . ALA A 1 135 ? -25.666 19.733 18.190 1.00 53.31 135 ALA A C 1
ATOM 1028 O O . ALA A 1 135 ? -25.222 19.945 17.065 1.00 53.31 135 ALA A O 1
ATOM 1029 N N . LEU A 1 136 ? -26.425 18.652 18.421 1.00 53.56 136 LEU A N 1
ATOM 1030 C CA . LEU A 1 136 ? -26.738 17.613 17.424 1.00 53.56 136 LEU A CA 1
ATOM 1031 C C . LEU A 1 136 ? -28.023 17.908 16.619 1.00 53.56 136 LEU A C 1
ATOM 1033 O O . LEU A 1 136 ? -29.105 17.947 17.211 1.00 53.56 136 LEU A O 1
ATOM 1037 N N . PRO A 1 137 ? -27.972 17.953 15.273 1.00 47.81 137 PRO A N 1
ATOM 1038 C CA . PRO A 1 137 ? -29.073 17.513 14.426 1.00 47.81 137 PRO A CA 1
ATOM 1039 C C . PRO A 1 137 ? -29.021 15.986 14.226 1.00 47.81 137 PRO A C 1
ATOM 1041 O O . PRO A 1 137 ? -27.975 15.350 14.367 1.00 47.81 137 PRO A O 1
ATOM 1044 N N . ALA A 1 138 ? -30.169 15.389 13.897 1.00 50.81 138 ALA A N 1
ATOM 1045 C CA . ALA A 1 138 ? -30.310 13.951 13.665 1.00 50.81 138 ALA A CA 1
ATOM 1046 C C . ALA A 1 138 ? -29.376 13.435 12.544 1.00 50.81 138 ALA A C 1
ATOM 1048 O O . ALA A 1 138 ? -29.104 14.168 11.591 1.00 50.81 138 ALA A O 1
ATOM 1049 N N . PRO A 1 139 ? -28.900 12.176 12.628 1.00 47.22 139 PRO A N 1
ATOM 1050 C CA . PRO A 1 139 ? -28.042 11.596 11.601 1.00 47.22 139 PRO A CA 1
ATOM 1051 C C . PRO A 1 139 ? -28.784 11.488 10.263 1.00 47.22 139 PRO A C 1
ATOM 1053 O O . PRO A 1 139 ? -29.899 10.971 10.202 1.00 47.22 139 PRO A O 1
ATOM 1056 N N . ASP A 1 140 ? -28.136 11.955 9.197 1.00 46.69 140 ASP A N 1
ATOM 1057 C CA . ASP A 1 140 ? -28.601 11.818 7.817 1.00 46.69 140 ASP A CA 1
ATOM 1058 C C . ASP A 1 140 ? -28.668 10.320 7.430 1.00 46.69 140 ASP A C 1
ATOM 1060 O O . ASP A 1 140 ? -27.652 9.623 7.576 1.00 46.69 140 ASP A O 1
ATOM 1064 N N . PRO A 1 141 ? -29.825 9.805 6.960 1.00 45.97 141 PRO A N 1
ATOM 1065 C CA . PRO A 1 141 ? -30.008 8.403 6.571 1.00 45.97 141 PRO A CA 1
ATOM 1066 C C . PRO A 1 141 ? -29.087 7.934 5.431 1.00 45.97 141 PRO A C 1
ATOM 1068 O O . PRO A 1 141 ? -28.857 6.729 5.314 1.00 45.97 141 PRO A O 1
ATOM 1071 N N . ASP A 1 142 ? -28.504 8.848 4.647 1.00 42.75 142 ASP A N 1
ATOM 1072 C CA . ASP A 1 142 ? -27.533 8.524 3.592 1.00 42.75 142 ASP A CA 1
ATOM 1073 C C . ASP A 1 142 ? -26.075 8.478 4.090 1.00 42.75 142 ASP A C 1
ATOM 1075 O O . ASP A 1 142 ? -25.153 8.124 3.341 1.00 42.75 142 ASP A O 1
ATOM 1079 N N . THR A 1 143 ? -25.844 8.747 5.382 1.00 41.53 143 THR A N 1
ATOM 1080 C CA . THR A 1 143 ? -24.533 8.570 6.017 1.00 41.53 143 THR A CA 1
ATOM 1081 C C . THR A 1 143 ? -24.203 7.074 6.074 1.00 41.53 143 THR A C 1
ATOM 1083 O O . THR A 1 143 ? -24.855 6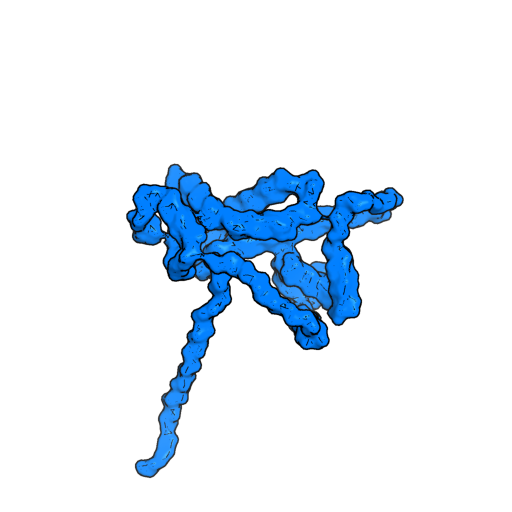.332 6.815 1.00 41.53 143 THR A O 1
ATOM 1086 N N . PRO A 1 144 ? -23.186 6.569 5.341 1.00 41.19 144 PRO A N 1
ATOM 1087 C CA . PRO A 1 144 ? -22.787 5.172 5.466 1.00 41.19 144 PRO A CA 1
ATOM 1088 C C . PRO A 1 144 ? -22.448 4.880 6.932 1.00 41.19 144 PRO A C 1
ATOM 1090 O O . PRO A 1 144 ? -21.727 5.680 7.538 1.00 41.19 144 PRO A O 1
ATOM 1093 N N . PRO A 1 145 ? -22.905 3.751 7.511 1.00 42.94 145 PRO A N 1
ATOM 1094 C CA . PRO A 1 145 ? -22.575 3.420 8.884 1.00 42.94 145 PRO A CA 1
ATOM 1095 C C . PRO A 1 145 ? -21.053 3.394 9.006 1.00 42.94 145 PRO A C 1
ATOM 1097 O O . PRO A 1 145 ? -20.348 2.615 8.355 1.00 42.94 145 PRO A O 1
ATOM 1100 N N . LEU A 1 146 ? -20.547 4.332 9.800 1.00 49.59 146 LEU A N 1
ATOM 1101 C CA . LEU A 1 146 ? -19.138 4.459 10.125 1.00 49.59 146 LEU A CA 1
ATOM 1102 C C . LEU A 1 146 ? -18.620 3.134 10.724 1.00 49.59 146 LEU A C 1
ATOM 1104 O O . LEU A 1 146 ? -19.403 2.300 11.188 1.00 49.59 146 LEU A O 1
ATOM 1108 N N . PRO A 1 147 ? -17.291 2.949 10.828 1.00 55.22 147 PRO A N 1
ATOM 1109 C CA . PRO A 1 147 ? -16.670 1.833 11.548 1.00 55.22 147 PRO A CA 1
ATOM 1110 C C . PRO A 1 147 ? -17.176 1.615 12.985 1.00 55.22 147 PRO A C 1
ATOM 1112 O O . PRO A 1 147 ? -16.886 0.568 13.547 1.00 55.22 147 PRO A O 1
ATOM 1115 N N . ARG A 1 148 ? -17.955 2.539 13.571 1.00 51.50 148 ARG A N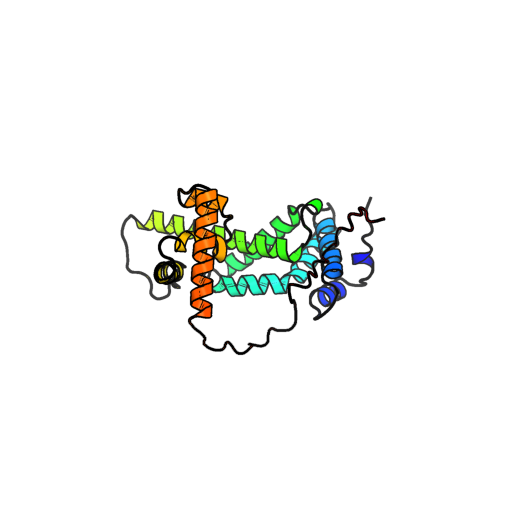 1
ATOM 1116 C CA . ARG A 1 148 ? -18.709 2.342 14.822 1.00 51.50 148 ARG A CA 1
ATOM 1117 C C . ARG A 1 148 ? -19.591 1.098 14.790 1.00 51.50 148 ARG A C 1
ATOM 1119 O O . ARG A 1 148 ? -19.628 0.380 15.779 1.00 51.50 148 ARG A O 1
ATOM 1126 N N . ASP A 1 149 ? -20.231 0.794 13.664 1.00 58.38 149 ASP A N 1
ATOM 1127 C CA . ASP A 1 149 ? -21.058 -0.410 13.544 1.00 58.38 149 ASP A CA 1
ATOM 1128 C C . ASP A 1 149 ? -20.190 -1.683 13.579 1.00 58.38 149 ASP A C 1
ATOM 1130 O O . ASP A 1 149 ? -20.529 -2.672 14.224 1.00 58.38 149 ASP A O 1
ATOM 1134 N N . LEU A 1 150 ? -18.986 -1.622 12.996 1.00 64.19 150 LEU A N 1
ATOM 1135 C CA . LEU A 1 150 ? -17.985 -2.686 13.098 1.00 64.19 150 LEU A CA 1
ATOM 1136 C C . LEU A 1 150 ? -17.390 -2.790 14.512 1.00 64.19 150 LEU A C 1
ATOM 1138 O O . LEU A 1 150 ? -17.263 -3.898 15.020 1.00 64.19 150 LEU A O 1
ATOM 1142 N N . CYS A 1 151 ? -17.058 -1.673 15.167 1.00 63.31 151 CYS A N 1
ATOM 1143 C CA . CYS A 1 151 ? -16.604 -1.657 16.559 1.00 63.31 151 CYS A CA 1
ATOM 1144 C C . CYS A 1 151 ? -17.676 -2.217 17.491 1.00 63.31 151 CYS A C 1
ATOM 1146 O O . CYS A 1 151 ? -17.347 -3.021 18.349 1.00 63.31 151 CYS A O 1
ATOM 1148 N N . ASN A 1 152 ? -18.947 -1.854 17.320 1.00 67.31 152 ASN A N 1
ATOM 1149 C CA . ASN A 1 152 ? -20.045 -2.334 18.159 1.00 67.31 152 ASN A CA 1
ATOM 1150 C C . ASN A 1 152 ? -20.307 -3.829 17.943 1.00 67.31 152 ASN A C 1
ATOM 1152 O O . ASN A 1 152 ? -20.399 -4.578 18.916 1.00 67.31 152 ASN A O 1
ATOM 1156 N N . LYS A 1 153 ? -20.315 -4.289 16.685 1.00 70.69 153 LYS A N 1
ATOM 1157 C CA . LYS A 1 153 ? -20.390 -5.720 16.349 1.00 70.69 153 LYS A CA 1
ATOM 1158 C C . LYS A 1 153 ? -19.203 -6.496 16.916 1.00 70.69 153 LYS A C 1
ATOM 1160 O O . LYS A 1 153 ? -19.383 -7.551 17.510 1.00 70.69 153 LYS A O 1
ATOM 1165 N N . LEU A 1 154 ? -17.985 -5.966 16.804 1.00 76.44 154 LEU A N 1
ATOM 1166 C CA . LEU A 1 154 ? -16.797 -6.604 17.374 1.00 76.44 154 LEU A CA 1
ATOM 1167 C C . LEU A 1 154 ? -16.788 -6.548 18.904 1.00 76.44 154 LEU A C 1
ATOM 1169 O O . LEU A 1 154 ? -16.399 -7.527 19.528 1.00 76.44 154 LEU A O 1
ATOM 1173 N N . ARG A 1 155 ? -17.256 -5.467 19.538 1.00 80.88 155 ARG A N 1
ATOM 1174 C CA . ARG A 1 155 ? -17.377 -5.370 21.003 1.00 80.88 155 ARG A CA 1
ATOM 1175 C C . ARG A 1 155 ? -18.281 -6.463 21.559 1.00 80.88 155 ARG A C 1
ATOM 1177 O O . ARG A 1 155 ? -17.947 -7.014 22.602 1.00 80.88 155 ARG A O 1
ATOM 1184 N N . ALA A 1 156 ? -19.345 -6.834 20.846 1.00 80.19 156 ALA A N 1
ATOM 1185 C CA . ALA A 1 156 ? -20.207 -7.949 21.235 1.00 80.19 156 ALA A CA 1
ATOM 1186 C C . ALA A 1 156 ? -19.465 -9.302 21.300 1.00 80.19 156 ALA A C 1
ATOM 1188 O O . ALA A 1 156 ? -19.870 -10.186 22.048 1.00 80.19 156 ALA A O 1
ATOM 1189 N N . HIS A 1 157 ? -18.360 -9.459 20.563 1.00 80.81 157 HIS A N 1
ATOM 1190 C CA . HIS A 1 157 ? -17.619 -10.720 20.451 1.00 80.81 157 HIS A CA 1
ATOM 1191 C C . HIS A 1 157 ? -16.271 -10.731 21.186 1.00 80.81 157 HIS A C 1
ATOM 1193 O O . HIS A 1 157 ? -15.882 -11.738 21.774 1.00 80.81 157 HIS A O 1
ATOM 1199 N N . ILE A 1 158 ? -15.534 -9.621 21.159 1.00 82.12 158 ILE A N 1
ATOM 1200 C CA . ILE A 1 158 ? -14.181 -9.504 21.726 1.00 82.12 158 ILE A CA 1
ATOM 1201 C C . ILE A 1 158 ? -14.059 -8.428 22.809 1.00 82.12 158 ILE A C 1
ATOM 1203 O O . ILE A 1 158 ? -12.973 -8.224 23.354 1.00 82.12 158 ILE A O 1
ATOM 1207 N N . GLY A 1 159 ? -15.166 -7.779 23.177 1.00 81.62 159 GLY A N 1
ATOM 1208 C CA . GLY A 1 159 ? -15.224 -6.818 24.273 1.00 81.62 159 GLY A CA 1
ATOM 1209 C C . GLY A 1 159 ? -14.378 -5.571 24.021 1.00 81.62 159 GLY A C 1
ATOM 1210 O O . GLY A 1 159 ? -14.256 -5.087 22.895 1.00 81.62 159 GLY A O 1
ATOM 1211 N N . SER A 1 160 ? -13.759 -5.055 25.082 1.00 77.12 160 SER A N 1
ATOM 1212 C CA . SER A 1 160 ? -12.950 -3.827 25.061 1.00 77.12 160 SER A CA 1
ATOM 1213 C C . SER A 1 160 ? -11.678 -3.911 24.206 1.00 77.12 160 SER A C 1
ATOM 1215 O O . SER A 1 160 ? -10.980 -2.910 24.052 1.00 77.12 160 SER A O 1
ATOM 1217 N N . ASP A 1 161 ? -11.355 -5.079 23.642 1.00 85.50 161 ASP A N 1
ATOM 1218 C CA . ASP A 1 161 ? -10.257 -5.245 22.687 1.00 85.50 161 ASP A CA 1
ATOM 1219 C C . ASP A 1 161 ? -10.656 -4.855 21.251 1.00 85.50 161 ASP A C 1
ATOM 1221 O O . ASP A 1 161 ? -9.786 -4.728 20.389 1.00 85.50 161 ASP A O 1
ATOM 1225 N N . ALA A 1 162 ? -11.949 -4.635 20.981 1.00 79.94 162 ALA A N 1
ATOM 1226 C CA . ALA A 1 162 ? -12.459 -4.290 19.654 1.00 79.94 162 ALA A CA 1
ATOM 1227 C C . ALA A 1 162 ? -11.799 -3.039 19.068 1.00 79.94 162 ALA A C 1
ATOM 1229 O O . ALA A 1 162 ? -11.372 -3.060 17.917 1.00 79.94 162 ALA A O 1
ATOM 1230 N N . ASP A 1 163 ? -11.636 -1.986 19.868 1.00 73.19 163 ASP A N 1
ATOM 1231 C CA . ASP A 1 163 ? -11.035 -0.731 19.407 1.00 73.19 163 ASP A CA 1
ATOM 1232 C C . ASP A 1 163 ? -9.558 -0.920 19.033 1.00 73.19 163 ASP A C 1
ATOM 1234 O O . ASP A 1 163 ? -9.083 -0.383 18.032 1.00 73.19 163 ASP A O 1
ATOM 1238 N N . LEU A 1 164 ? -8.846 -1.777 19.771 1.00 78.06 164 LEU A N 1
ATOM 1239 C CA . LEU A 1 164 ? -7.469 -2.157 19.468 1.00 78.06 164 LEU A CA 1
ATOM 1240 C C . LEU A 1 164 ? -7.374 -3.010 18.194 1.00 78.06 164 LEU A C 1
ATOM 1242 O O . LEU A 1 164 ? -6.482 -2.794 17.372 1.00 78.06 164 LEU A O 1
ATOM 1246 N N . VAL A 1 165 ? -8.290 -3.963 18.003 1.00 83.94 165 VAL A N 1
ATOM 1247 C CA . VAL A 1 165 ? -8.339 -4.793 16.791 1.00 83.94 165 VAL A CA 1
ATOM 1248 C C . VAL A 1 165 ? -8.681 -3.954 15.571 1.00 83.94 165 VAL A C 1
ATOM 1250 O O . VAL A 1 165 ? -8.026 -4.084 14.542 1.00 83.94 165 VAL A O 1
ATOM 1253 N N . VAL A 1 166 ? -9.650 -3.052 15.678 1.00 75.75 166 VAL A N 1
ATOM 1254 C CA . VAL A 1 166 ? -10.027 -2.158 14.587 1.00 75.75 166 VAL A CA 1
ATOM 1255 C C . VAL A 1 166 ? -8.874 -1.198 14.264 1.00 75.75 166 VAL A C 1
ATOM 1257 O O . VAL A 1 166 ? -8.496 -1.079 13.098 1.00 75.75 166 VAL A O 1
ATOM 1260 N N . ALA A 1 167 ? -8.215 -0.605 15.264 1.00 66.69 167 ALA A N 1
ATOM 1261 C CA . ALA A 1 167 ? -7.021 0.219 15.055 1.00 66.69 167 ALA A CA 1
ATOM 1262 C C . ALA A 1 167 ? -5.914 -0.530 14.289 1.00 66.69 167 ALA A C 1
ATOM 1264 O O . ALA A 1 167 ? -5.374 -0.025 13.304 1.00 66.69 167 ALA A O 1
ATOM 1265 N N . VAL A 1 168 ? -5.584 -1.752 14.699 1.00 76.44 168 VAL A N 1
ATOM 1266 C CA . VAL A 1 168 ? -4.456 -2.484 14.109 1.00 76.44 168 VAL A CA 1
ATOM 1267 C C . VAL A 1 168 ? -4.833 -3.163 12.788 1.00 76.44 168 VAL A C 1
ATOM 1269 O O . VAL A 1 168 ? -4.139 -2.989 11.787 1.00 76.44 168 VAL A O 1
ATOM 1272 N N . ALA A 1 169 ? -5.924 -3.927 12.758 1.00 77.69 169 ALA A N 1
ATOM 1273 C CA . ALA A 1 169 ? -6.294 -4.775 11.625 1.00 77.69 169 ALA A CA 1
ATOM 1274 C C . ALA A 1 169 ? -7.061 -4.018 10.537 1.00 77.69 169 ALA A C 1
ATOM 1276 O O . ALA A 1 169 ? -6.856 -4.271 9.349 1.00 77.69 169 ALA A O 1
ATOM 1277 N N . VAL A 1 170 ? -7.926 -3.076 10.922 1.00 70.44 170 VAL A N 1
ATOM 1278 C CA . VAL A 1 170 ? -8.671 -2.271 9.950 1.00 70.44 170 VAL A CA 1
ATOM 1279 C C . VAL A 1 170 ? -7.820 -1.081 9.549 1.00 70.44 170 VAL A C 1
ATOM 1281 O O . VAL A 1 170 ? -7.501 -0.960 8.370 1.00 70.44 170 VAL A O 1
ATOM 1284 N N . PHE A 1 171 ? -7.387 -0.259 10.507 1.00 63.16 171 PHE A N 1
ATOM 1285 C CA . PHE A 1 171 ? -6.730 1.026 10.240 1.00 63.16 171 PHE A CA 1
ATOM 1286 C C . PHE A 1 171 ? -5.199 0.965 10.100 1.00 63.16 171 PHE A C 1
ATOM 1288 O O . PHE A 1 171 ? -4.570 1.971 9.766 1.00 63.16 171 PHE A O 1
ATOM 1295 N N . GLY A 1 172 ? -4.581 -0.203 10.297 1.00 63.69 172 GLY A N 1
ATOM 1296 C CA . GLY A 1 172 ? -3.153 -0.406 10.039 1.00 63.69 172 GLY A CA 1
ATOM 1297 C C . GLY A 1 172 ? -2.226 0.350 10.996 1.00 63.69 172 GLY A C 1
ATOM 1298 O O . GLY A 1 172 ? -1.067 0.615 10.656 1.00 63.69 172 GLY A O 1
ATOM 1299 N N . PHE A 1 173 ? -2.705 0.736 12.181 1.00 66.94 173 PHE A N 1
ATOM 1300 C CA . PHE A 1 173 ? -1.820 1.188 13.249 1.00 66.94 173 PHE A CA 1
ATOM 1301 C C . PHE A 1 173 ? -0.893 0.042 13.666 1.00 66.94 173 PHE A C 1
ATOM 1303 O O . PHE A 1 173 ? -1.298 -1.119 13.738 1.00 66.94 173 PHE A O 1
ATOM 1310 N N . SER A 1 174 ? 0.368 0.353 13.963 1.00 73.44 174 SER A N 1
ATOM 1311 C CA . SER A 1 174 ? 1.194 -0.590 14.714 1.00 73.44 174 SER A CA 1
ATOM 1312 C C . SER A 1 174 ? 0.608 -0.775 16.114 1.00 73.44 174 SER A C 1
ATOM 1314 O O . SER A 1 174 ? -0.055 0.116 16.648 1.00 73.44 174 SER A O 1
ATOM 1316 N N . GLN A 1 175 ? 0.897 -1.909 16.754 1.00 74.62 175 GLN A N 1
ATOM 1317 C CA . GLN A 1 175 ? 0.462 -2.146 18.136 1.00 74.62 175 GLN A CA 1
ATOM 1318 C C . GLN A 1 175 ? 0.983 -1.062 19.090 1.00 74.62 175 GLN A C 1
ATOM 1320 O O . GLN A 1 175 ? 0.288 -0.704 20.031 1.00 74.62 175 GLN A O 1
ATOM 1325 N N . LYS A 1 176 ? 2.165 -0.489 18.825 1.00 68.50 176 LYS A N 1
ATOM 1326 C CA . LYS A 1 176 ? 2.739 0.618 19.604 1.00 68.50 176 LYS A CA 1
ATOM 1327 C C . LYS A 1 176 ? 1.952 1.921 19.443 1.00 68.50 176 LYS A C 1
ATOM 1329 O O . LYS A 1 176 ? 1.684 2.593 20.434 1.00 68.50 176 LYS A O 1
ATOM 1334 N N . GLU A 1 177 ? 1.583 2.283 18.216 1.00 59.19 177 GLU A N 1
ATOM 1335 C CA . GLU A 1 177 ? 0.780 3.486 17.958 1.00 59.19 177 GLU A CA 1
ATOM 1336 C C . GLU A 1 177 ? -0.639 3.333 18.515 1.00 59.19 177 GLU A C 1
ATOM 1338 O O . GLU A 1 177 ? -1.136 4.247 19.167 1.00 59.19 177 GLU A O 1
ATOM 1343 N N . ALA A 1 178 ? -1.258 2.164 18.322 1.00 68.38 178 ALA A N 1
ATOM 1344 C CA . ALA A 1 178 ? -2.575 1.866 18.875 1.00 68.38 178 ALA A CA 1
ATOM 1345 C C . ALA A 1 178 ? -2.554 1.858 20.412 1.00 68.38 178 ALA A C 1
ATOM 1347 O O . ALA A 1 178 ? -3.466 2.390 21.035 1.00 68.38 178 ALA A O 1
ATOM 1348 N N . ALA A 1 179 ? -1.490 1.331 21.031 1.00 65.81 179 ALA A N 1
ATOM 1349 C CA . ALA A 1 179 ? -1.305 1.393 22.478 1.00 65.81 179 ALA A CA 1
ATOM 1350 C C . ALA A 1 179 ? -1.292 2.840 22.979 1.00 65.81 179 ALA A C 1
ATOM 1352 O O . ALA A 1 179 ? -2.044 3.181 23.886 1.00 65.81 179 ALA A O 1
ATOM 1353 N N . ARG A 1 180 ? -0.495 3.705 22.336 1.00 65.81 180 ARG A N 1
ATOM 1354 C CA . ARG A 1 180 ? -0.407 5.127 22.688 1.00 65.81 180 ARG A CA 1
ATOM 1355 C C . ARG A 1 180 ? -1.758 5.833 22.556 1.00 65.81 180 ARG A C 1
ATOM 1357 O O . ARG A 1 180 ? -2.106 6.609 23.435 1.00 65.81 180 ARG A O 1
ATOM 1364 N N . ALA A 1 181 ? -2.504 5.557 21.487 1.00 62.31 181 ALA A N 1
ATOM 1365 C CA . ALA A 1 181 ? -3.818 6.155 21.255 1.00 62.31 181 ALA A CA 1
ATOM 1366 C C . ALA A 1 181 ? -4.883 5.686 22.264 1.00 62.31 181 ALA A C 1
ATOM 1368 O O . ALA A 1 181 ? -5.787 6.443 22.589 1.00 62.31 181 ALA A O 1
ATOM 1369 N N . LEU A 1 182 ? -4.764 4.455 22.772 1.00 68.56 182 LEU A N 1
ATOM 1370 C CA . LEU A 1 182 ? -5.724 3.841 23.697 1.00 68.56 182 LEU A CA 1
ATOM 1371 C C . LEU A 1 182 ? -5.297 3.926 25.174 1.00 68.56 182 LEU A C 1
ATOM 1373 O O . LEU A 1 182 ? -5.912 3.284 26.022 1.00 68.56 182 LEU A O 1
ATOM 1377 N N . GLY A 1 183 ? -4.223 4.659 25.491 1.00 68.50 183 GLY A N 1
ATOM 1378 C CA . GLY A 1 183 ? -3.708 4.775 26.862 1.00 68.50 183 GLY A CA 1
ATOM 1379 C C . GLY A 1 183 ? -3.141 3.468 27.434 1.00 68.50 183 GLY A C 1
ATOM 1380 O O . GLY A 1 183 ? -3.146 3.262 28.644 1.00 68.50 183 GLY A O 1
ATOM 1381 N N . LEU A 1 184 ? -2.667 2.559 26.577 1.00 73.00 184 LEU A N 1
ATOM 1382 C CA . LEU A 1 184 ? -2.111 1.258 26.955 1.00 73.00 184 LEU A CA 1
ATOM 1383 C C . LEU A 1 184 ? -0.582 1.246 26.848 1.00 73.00 184 LEU A C 1
ATOM 1385 O O . LEU A 1 184 ? 0.019 1.961 26.045 1.00 73.00 184 LEU A O 1
ATOM 1389 N N . SER A 1 185 ? 0.062 0.342 27.590 1.00 79.56 185 SER A N 1
ATOM 1390 C CA . SER A 1 185 ? 1.456 -0.012 27.314 1.00 79.56 185 SER A CA 1
ATOM 1391 C C . SER A 1 185 ? 1.559 -0.858 26.039 1.00 79.56 185 SER A C 1
ATOM 1393 O O . SER A 1 185 ? 0.629 -1.582 25.668 1.00 79.56 185 SER A O 1
ATOM 1395 N N . HIS A 1 186 ? 2.708 -0.803 25.360 1.00 85.31 186 HIS A N 1
ATOM 1396 C CA . HIS A 1 186 ? 2.929 -1.583 24.137 1.00 85.31 186 HIS A CA 1
ATOM 1397 C C . HIS A 1 186 ? 2.786 -3.099 24.373 1.00 85.31 186 HIS A C 1
ATOM 1399 O O . HIS A 1 186 ? 2.157 -3.783 23.566 1.00 85.31 186 HIS A O 1
ATOM 1405 N N . ASP A 1 187 ? 3.307 -3.621 25.490 1.00 81.50 187 ASP A N 1
ATOM 1406 C CA . ASP A 1 187 ? 3.206 -5.049 25.826 1.00 81.50 187 ASP A CA 1
ATOM 1407 C C . ASP A 1 187 ? 1.760 -5.467 26.153 1.00 81.50 187 ASP A C 1
ATOM 1409 O O . ASP A 1 187 ? 1.295 -6.528 25.724 1.00 81.50 187 ASP A O 1
ATOM 1413 N N . ALA A 1 188 ? 0.997 -4.592 26.823 1.00 80.75 188 ALA A N 1
ATOM 1414 C CA . ALA A 1 188 ? -0.428 -4.813 27.055 1.00 80.75 188 ALA A CA 1
ATOM 1415 C C . ALA A 1 188 ? -1.211 -4.853 25.735 1.00 80.75 188 ALA A C 1
ATOM 1417 O O . ALA A 1 188 ? -2.010 -5.766 25.529 1.00 80.75 188 ALA A O 1
ATOM 1418 N N . ALA A 1 189 ? -0.950 -3.923 24.812 1.00 75.50 189 ALA A N 1
ATOM 1419 C CA . ALA A 1 189 ? -1.582 -3.922 23.495 1.00 75.50 189 ALA A CA 1
ATOM 1420 C C . ALA A 1 189 ? -1.236 -5.183 22.687 1.00 75.50 189 ALA A C 1
ATOM 1422 O O . ALA A 1 189 ? -2.125 -5.805 22.112 1.00 75.50 189 ALA A O 1
ATOM 1423 N N . ARG A 1 190 ? 0.024 -5.635 22.696 1.00 89.12 190 ARG A N 1
ATOM 1424 C CA . ARG A 1 190 ? 0.421 -6.885 22.028 1.00 89.12 190 ARG A CA 1
ATOM 1425 C C . ARG A 1 190 ? -0.369 -8.090 22.547 1.00 89.12 190 ARG A C 1
ATOM 1427 O O . ARG A 1 190 ? -0.961 -8.820 21.749 1.00 89.12 190 ARG A O 1
ATOM 1434 N N . LYS A 1 191 ? -0.413 -8.282 23.870 1.00 91.56 191 LYS A N 1
ATOM 1435 C CA . LYS A 1 191 ? -1.117 -9.407 24.515 1.00 91.56 191 LYS A CA 1
ATOM 1436 C C . LYS A 1 191 ? -2.630 -9.350 24.296 1.00 91.56 191 LYS A C 1
ATOM 1438 O O . LYS A 1 191 ? -3.251 -10.380 24.038 1.00 91.56 191 LYS A O 1
ATOM 1443 N N . ARG A 1 192 ? -3.233 -8.161 24.389 1.00 88.19 192 ARG A N 1
ATOM 1444 C CA . ARG A 1 192 ? -4.672 -7.955 24.148 1.00 88.19 192 ARG A CA 1
ATOM 1445 C C . ARG A 1 192 ? -5.038 -8.210 22.686 1.00 88.19 192 ARG A C 1
ATOM 1447 O O . ARG A 1 192 ? -5.980 -8.945 22.419 1.00 88.19 192 ARG A O 1
ATOM 1454 N N . TYR A 1 193 ? -4.231 -7.721 21.744 1.00 86.88 193 TYR A N 1
ATOM 1455 C CA . TYR A 1 193 ? -4.433 -7.968 20.316 1.00 86.88 193 TYR A CA 1
ATOM 1456 C C . TYR A 1 193 ? -4.348 -9.462 19.960 1.00 86.88 193 TYR A C 1
ATOM 1458 O O . TYR A 1 193 ? -5.215 -9.974 19.256 1.00 86.88 193 TYR A O 1
ATOM 1466 N N . GLN A 1 194 ? -3.353 -10.189 20.487 1.00 89.12 194 GLN A N 1
ATOM 1467 C CA . GLN A 1 194 ? -3.239 -11.643 20.286 1.00 89.12 194 GLN A CA 1
ATOM 1468 C C . GLN A 1 194 ? -4.454 -12.401 20.835 1.00 89.12 194 GLN A C 1
ATOM 1470 O O . GLN A 1 194 ? -5.000 -13.269 20.158 1.00 89.12 194 GLN A O 1
ATOM 1475 N N . ARG A 1 195 ? -4.908 -12.043 22.040 1.00 88.94 195 ARG A N 1
ATOM 1476 C CA . ARG A 1 195 ? -6.081 -12.654 22.678 1.00 88.94 195 ARG A CA 1
ATOM 1477 C C . ARG A 1 195 ? -7.362 -12.410 21.884 1.00 88.94 195 ARG A C 1
ATOM 1479 O O . ARG A 1 195 ? -8.156 -13.329 21.710 1.00 88.94 195 ARG A O 1
ATOM 1486 N N . ALA A 1 196 ? -7.555 -11.191 21.392 1.00 88.19 196 ALA A N 1
ATOM 1487 C CA . ALA A 1 196 ? -8.722 -10.832 20.600 1.00 88.19 196 ALA A CA 1
ATOM 1488 C C . ALA A 1 196 ? -8.750 -11.558 19.246 1.00 88.19 196 ALA A C 1
ATOM 1490 O O . ALA A 1 196 ? -9.800 -12.051 18.847 1.00 88.19 196 ALA A O 1
ATOM 1491 N N . LEU A 1 197 ? -7.599 -11.707 18.578 1.00 88.75 197 LEU A N 1
ATOM 1492 C CA . LEU A 1 197 ? -7.508 -12.516 17.359 1.00 88.75 197 LEU A CA 1
ATOM 1493 C C . LEU A 1 197 ? -7.791 -13.999 17.614 1.00 88.75 197 LEU A C 1
ATOM 1495 O O . LEU A 1 197 ? -8.487 -14.613 16.815 1.00 88.75 197 LEU A O 1
ATOM 1499 N N . ALA A 1 198 ? -7.306 -14.563 18.724 1.00 86.31 198 ALA A N 1
ATOM 1500 C CA . ALA A 1 198 ? -7.604 -15.950 19.085 1.00 86.31 198 ALA A CA 1
ATOM 1501 C C . ALA A 1 198 ? -9.111 -16.174 19.308 1.00 86.31 198 ALA A C 1
ATOM 1503 O O . ALA A 1 198 ? -9.662 -17.167 18.845 1.00 86.31 198 ALA A O 1
ATOM 1504 N N . ARG A 1 199 ? -9.798 -15.219 19.951 1.00 84.50 199 ARG A N 1
ATOM 1505 C CA . ARG A 1 199 ? -11.262 -15.252 20.124 1.00 84.50 199 ARG A CA 1
ATOM 1506 C C . ARG A 1 199 ? -12.011 -15.144 18.796 1.00 84.50 199 ARG A C 1
ATOM 1508 O O . ARG A 1 199 ? -12.982 -15.859 18.594 1.00 84.50 199 ARG A O 1
ATOM 1515 N N . LEU A 1 200 ? -11.552 -14.283 17.886 1.00 85.44 200 LEU A N 1
ATOM 1516 C CA . LEU A 1 200 ? -12.137 -14.178 16.546 1.00 85.44 200 LEU A CA 1
ATOM 1517 C C . LEU A 1 200 ? -11.933 -15.456 15.727 1.00 85.44 200 LEU A C 1
ATOM 1519 O O . LEU A 1 200 ? -12.851 -15.864 15.028 1.00 85.44 200 LEU A O 1
ATOM 1523 N N . ALA A 1 201 ? -10.763 -16.092 15.826 1.00 81.25 201 ALA A N 1
ATOM 1524 C CA . ALA A 1 201 ? -10.493 -17.361 15.155 1.00 81.25 201 ALA A CA 1
ATOM 1525 C C . ALA A 1 201 ? -11.419 -18.477 15.665 1.00 81.25 201 ALA A C 1
ATOM 1527 O O . ALA A 1 201 ? -12.043 -19.152 14.855 1.00 81.25 201 ALA A O 1
ATOM 1528 N N . ALA A 1 202 ? -11.593 -18.594 16.986 1.00 82.62 202 ALA A N 1
ATOM 1529 C CA . ALA A 1 202 ? -12.511 -19.568 17.580 1.00 82.62 202 ALA A CA 1
ATOM 1530 C C . ALA A 1 202 ? -13.965 -19.374 17.109 1.00 82.62 202 ALA A C 1
ATOM 1532 O O . ALA A 1 202 ? -14.627 -20.335 16.747 1.00 82.62 202 ALA A O 1
ATOM 1533 N N . LEU A 1 203 ? -14.441 -18.127 17.008 1.00 78.75 203 LEU A N 1
ATOM 1534 C CA . LEU A 1 203 ? -15.790 -17.831 16.501 1.00 78.75 203 LEU A CA 1
ATOM 1535 C C . LEU A 1 203 ? -15.993 -18.237 15.034 1.00 78.75 203 LEU A C 1
ATOM 1537 O O . LEU A 1 203 ? -17.103 -18.597 14.645 1.00 78.75 203 LEU A O 1
ATOM 1541 N N . ILE A 1 204 ? -14.939 -18.155 14.221 1.00 74.44 204 ILE A N 1
ATOM 1542 C CA . ILE A 1 204 ? -14.968 -18.588 12.818 1.00 74.44 204 ILE A CA 1
ATOM 1543 C C . ILE A 1 204 ? -14.977 -20.122 12.729 1.00 74.44 204 ILE A C 1
ATOM 1545 O O . ILE A 1 204 ? -15.645 -20.670 11.854 1.00 74.44 204 ILE A O 1
ATOM 1549 N N . ASP A 1 205 ? -14.282 -20.808 13.638 1.00 73.12 205 ASP A N 1
ATOM 1550 C CA . ASP A 1 205 ? -14.248 -22.273 13.693 1.00 73.12 205 ASP A CA 1
ATOM 1551 C C . ASP A 1 205 ? -15.548 -22.878 14.262 1.00 73.12 205 ASP A C 1
ATOM 1553 O O . ASP A 1 205 ? -16.006 -23.914 13.769 1.00 73.12 205 ASP A O 1
ATOM 1557 N N . ASP A 1 206 ? -16.178 -22.212 15.236 1.00 65.62 206 ASP A N 1
ATOM 1558 C CA . ASP A 1 206 ? -17.426 -22.647 15.883 1.00 65.62 206 ASP A CA 1
ATOM 1559 C C . ASP A 1 206 ? -18.674 -22.375 15.020 1.00 65.62 206 ASP A C 1
ATOM 1561 O O . ASP A 1 206 ? -19.675 -23.088 15.101 1.00 65.62 206 ASP A O 1
ATOM 1565 N N . GLY A 1 207 ? -18.624 -21.357 14.157 1.00 50.03 207 GLY A N 1
ATOM 1566 C CA . GLY A 1 207 ? -19.696 -20.995 13.235 1.00 50.03 207 GLY A CA 1
ATOM 1567 C C . GLY A 1 207 ? -19.376 -21.391 11.798 1.00 50.03 207 GLY A C 1
ATOM 1568 O O . GLY A 1 207 ? -19.100 -20.516 10.985 1.00 50.03 207 GLY A O 1
ATOM 1569 N N . LYS A 1 208 ? -19.440 -22.680 11.440 1.00 40.19 208 LYS A N 1
ATOM 1570 C CA . LYS A 1 208 ? -19.365 -23.094 10.025 1.00 40.19 208 LYS A CA 1
ATOM 1571 C C . LYS A 1 208 ? -20.693 -22.835 9.294 1.00 40.19 208 LYS A C 1
ATOM 1573 O O . LYS A 1 208 ? -21.611 -23.643 9.416 1.00 40.19 208 LYS A O 1
ATOM 1578 N N . PRO A 1 209 ? -20.753 -21.883 8.351 1.00 37.03 209 PRO A N 1
ATOM 1579 C CA . PRO A 1 209 ? -21.181 -22.182 7.006 1.00 37.03 209 PRO A CA 1
ATOM 1580 C C . PRO A 1 209 ? -19.932 -22.543 6.199 1.00 37.03 209 PRO A C 1
ATOM 1582 O O . PRO A 1 209 ? -18.921 -21.841 6.214 1.00 37.03 209 PRO A O 1
ATOM 1585 N N . SER A 1 210 ? -20.003 -23.668 5.493 1.00 40.78 210 SER A N 1
ATOM 1586 C CA . SER A 1 210 ? -19.063 -24.023 4.432 1.00 40.78 210 SER A CA 1
ATOM 1587 C C . SER A 1 210 ? -18.932 -22.846 3.462 1.00 40.78 210 SER A C 1
ATOM 1589 O O . SER A 1 210 ? -19.803 -22.635 2.619 1.00 40.78 210 SER A O 1
ATOM 1591 N N . LEU A 1 211 ? -17.855 -22.065 3.572 1.00 35.03 211 LEU A N 1
ATOM 1592 C CA . LEU A 1 211 ? -17.484 -21.107 2.541 1.00 35.03 211 LEU A CA 1
ATOM 1593 C C . LEU A 1 211 ? -16.915 -21.906 1.372 1.00 35.03 211 LEU A C 1
ATOM 1595 O O . LEU A 1 211 ? -15.710 -22.144 1.274 1.00 35.03 211 LEU A O 1
ATOM 1599 N N . SER A 1 212 ? -17.826 -22.333 0.494 1.00 34.78 212 SER A N 1
ATOM 1600 C CA . SER A 1 212 ? -17.497 -22.696 -0.875 1.00 34.78 212 SER A CA 1
ATOM 1601 C C . SER A 1 212 ? -16.573 -21.634 -1.449 1.00 34.78 212 SER A C 1
ATOM 1603 O O . SER A 1 212 ? -16.817 -20.430 -1.351 1.00 34.78 212 SER A O 1
ATOM 1605 N N . GLN A 1 213 ? -15.483 -22.128 -2.018 1.00 36.81 213 GLN A N 1
ATOM 1606 C CA . GLN A 1 213 ? -14.476 -21.374 -2.730 1.00 36.81 213 GLN A CA 1
ATOM 1607 C C . GLN A 1 213 ? -15.147 -20.482 -3.784 1.00 36.81 213 GLN A C 1
ATOM 1609 O O . GLN A 1 213 ? -15.455 -20.924 -4.886 1.00 36.81 213 GLN A O 1
ATOM 1614 N N . SER A 1 214 ? -15.351 -19.204 -3.461 1.00 32.53 214 SER A N 1
ATOM 1615 C CA . SER A 1 214 ? -15.448 -18.173 -4.488 1.00 32.53 214 SER A CA 1
ATOM 1616 C C . SER A 1 214 ? -14.103 -18.177 -5.197 1.00 32.53 214 SER A C 1
ATOM 1618 O O . SER A 1 214 ? -13.089 -17.809 -4.594 1.00 32.53 214 SER A O 1
ATOM 1620 N N . ALA A 1 215 ? -14.097 -18.642 -6.445 1.00 35.69 215 ALA A N 1
ATOM 1621 C CA . ALA A 1 215 ? -12.947 -18.612 -7.330 1.00 35.69 215 ALA A CA 1
ATOM 1622 C C . ALA A 1 215 ? -12.270 -17.240 -7.226 1.00 35.69 215 ALA A C 1
ATOM 1624 O O . ALA A 1 215 ? -12.835 -16.206 -7.585 1.00 35.69 215 ALA A O 1
ATOM 1625 N N . ARG A 1 216 ?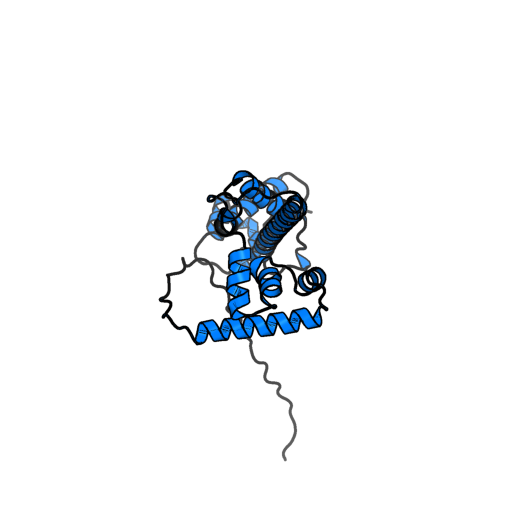 -11.063 -17.229 -6.657 1.00 34.09 216 ARG A N 1
ATOM 1626 C CA . ARG A 1 216 ? -10.178 -16.073 -6.744 1.00 34.09 216 ARG A CA 1
ATOM 1627 C C . ARG A 1 216 ? -9.827 -15.930 -8.226 1.00 34.09 216 ARG A C 1
ATOM 1629 O O . ARG A 1 216 ? -9.442 -16.943 -8.811 1.00 34.09 216 ARG A O 1
ATOM 1636 N N . PRO A 1 217 ? -9.897 -14.739 -8.840 1.00 36.31 217 PRO A N 1
ATOM 1637 C CA . PRO A 1 217 ? -9.188 -14.540 -10.092 1.00 36.31 217 PRO A CA 1
ATOM 1638 C C . PRO A 1 217 ? -7.717 -14.886 -9.831 1.00 36.31 217 PRO A C 1
ATOM 1640 O O . PRO A 1 217 ? -7.073 -14.337 -8.931 1.00 36.31 217 PRO A O 1
ATOM 1643 N N . SER A 1 218 ? -7.230 -15.897 -10.544 1.00 50.34 218 SER A N 1
ATOM 1644 C CA . SER A 1 218 ? -5.867 -16.403 -10.468 1.00 50.34 218 SER A CA 1
ATOM 1645 C C . SER A 1 218 ? -4.905 -15.294 -10.887 1.00 50.34 218 SER A C 1
ATOM 1647 O O . SER A 1 218 ? -4.681 -15.076 -12.073 1.00 50.34 218 SER A O 1
ATOM 1649 N N . GLY A 1 219 ? -4.382 -14.551 -9.915 1.00 37.66 219 GLY A N 1
ATOM 1650 C CA . GLY A 1 219 ? -3.482 -13.432 -10.191 1.00 37.66 219 GLY A CA 1
ATOM 1651 C C . GLY A 1 219 ? -2.346 -13.279 -9.195 1.00 37.66 219 GLY A C 1
ATOM 1652 O O . GLY A 1 219 ? -1.246 -12.937 -9.598 1.00 37.66 219 GLY A O 1
ATOM 1653 N N . PHE A 1 220 ? -2.555 -13.573 -7.912 1.00 39.06 220 PHE A N 1
ATOM 1654 C CA . PHE A 1 220 ? -1.485 -13.505 -6.915 1.00 39.06 220 PHE A CA 1
ATOM 1655 C C . PHE A 1 220 ? -1.852 -14.376 -5.708 1.00 39.06 220 PHE A C 1
ATOM 1657 O O . PHE A 1 220 ? -2.699 -14.006 -4.894 1.00 39.06 220 PHE A O 1
ATOM 1664 N N . SER A 1 221 ? -1.222 -15.544 -5.587 1.00 38.88 221 SER A N 1
ATOM 1665 C CA . SER A 1 221 ? -1.221 -16.305 -4.335 1.00 38.88 221 SER A CA 1
ATOM 1666 C C . SER A 1 221 ? -0.005 -15.887 -3.512 1.00 38.88 221 SER A C 1
ATOM 1668 O O . SER A 1 221 ? 1.118 -15.991 -4.004 1.00 38.88 221 SER A O 1
ATOM 1670 N N . PRO A 1 222 ? -0.177 -15.429 -2.262 1.00 36.22 222 PRO A N 1
ATOM 1671 C CA . PRO A 1 222 ? 0.925 -15.359 -1.327 1.00 36.22 222 PRO A CA 1
ATOM 1672 C C . PRO A 1 222 ? 1.143 -16.758 -0.737 1.00 36.22 222 PRO A C 1
ATOM 1674 O O . PRO A 1 222 ? 0.180 -17.465 -0.440 1.00 36.22 222 PRO A O 1
ATOM 1677 N N . THR A 1 223 ? 2.403 -17.086 -0.456 1.00 35.38 223 THR A N 1
ATOM 1678 C CA . THR A 1 223 ? 2.893 -18.214 0.365 1.00 35.38 223 THR A CA 1
ATOM 1679 C C . THR A 1 223 ? 3.377 -19.445 -0.406 1.00 35.38 223 THR A C 1
ATOM 1681 O O . THR A 1 223 ? 2.619 -20.336 -0.764 1.00 35.38 223 THR A O 1
ATOM 1684 N N . GLY A 1 224 ? 4.701 -19.516 -0.545 1.00 29.23 224 GLY A N 1
ATOM 1685 C CA . GLY A 1 224 ? 5.470 -20.727 -0.820 1.00 29.23 224 GLY A CA 1
ATOM 1686 C C . GLY A 1 224 ? 6.792 -20.672 -0.054 1.00 29.23 224 GLY A C 1
ATOM 1687 O O . GLY A 1 224 ? 7.859 -20.700 -0.650 1.00 29.23 224 GLY A O 1
ATOM 1688 N N . ALA A 1 225 ? 6.732 -20.483 1.268 1.00 31.09 225 ALA A N 1
ATOM 1689 C CA . ALA A 1 225 ? 7.910 -20.541 2.129 1.00 31.09 225 ALA A CA 1
ATOM 1690 C C . ALA A 1 225 ? 8.045 -21.960 2.693 1.00 31.09 225 ALA A C 1
ATOM 1692 O O . ALA A 1 225 ? 7.488 -22.283 3.741 1.00 31.09 225 ALA A O 1
ATOM 1693 N N . THR A 1 226 ? 8.788 -22.813 1.991 1.00 33.47 226 THR A N 1
ATOM 1694 C CA . THR A 1 226 ? 9.233 -24.102 2.528 1.00 33.47 226 THR A CA 1
ATOM 1695 C C . THR A 1 226 ? 10.407 -23.843 3.469 1.00 33.47 226 THR A C 1
ATOM 1697 O O . THR A 1 226 ? 11.531 -23.596 3.034 1.00 33.47 226 THR A O 1
ATOM 1700 N N . ILE A 1 227 ? 10.150 -23.877 4.776 1.00 33.19 227 ILE A N 1
ATOM 1701 C CA . ILE A 1 227 ? 11.197 -23.829 5.801 1.00 33.19 227 ILE A CA 1
ATOM 1702 C C . ILE A 1 227 ? 11.951 -25.163 5.759 1.00 33.19 227 ILE A C 1
ATOM 1704 O O . ILE A 1 227 ? 11.445 -26.204 6.176 1.00 33.19 227 ILE A O 1
ATOM 1708 N N . LYS A 1 228 ? 13.178 -25.138 5.232 1.00 34.84 228 LYS A N 1
ATOM 1709 C CA . LYS A 1 228 ? 14.098 -26.278 5.238 1.00 34.84 228 LYS A CA 1
ATOM 1710 C C . LYS A 1 228 ? 14.632 -26.454 6.664 1.00 34.84 228 LYS A C 1
ATOM 1712 O O . LYS A 1 228 ? 15.452 -25.666 7.128 1.00 34.84 228 LYS A O 1
ATOM 1717 N N . SER A 1 229 ? 14.139 -27.468 7.372 1.00 33.25 229 SER A N 1
ATOM 1718 C CA . SER A 1 229 ? 14.625 -27.823 8.708 1.00 33.25 229 SER A CA 1
ATOM 1719 C C . SER A 1 229 ? 16.061 -28.350 8.612 1.00 33.25 229 SER A C 1
ATOM 1721 O O . SER A 1 229 ? 16.326 -29.386 7.999 1.00 33.25 229 SER A O 1
ATOM 1723 N N . ARG A 1 230 ? 17.009 -27.593 9.170 1.00 32.97 230 ARG A N 1
ATOM 1724 C CA . ARG A 1 230 ? 18.429 -27.942 9.260 1.00 32.97 230 ARG A CA 1
ATOM 1725 C C . ARG A 1 230 ? 18.601 -28.912 10.432 1.00 32.97 230 ARG A C 1
ATOM 1727 O O . ARG A 1 230 ? 18.602 -28.482 11.581 1.00 32.97 230 ARG A O 1
ATOM 1734 N N . ARG A 1 231 ? 18.738 -30.216 10.157 1.00 34.91 231 ARG A N 1
ATOM 1735 C CA . ARG A 1 231 ? 19.233 -31.169 11.164 1.00 34.91 231 ARG A CA 1
ATOM 1736 C C . ARG A 1 231 ? 20.677 -30.812 11.496 1.00 34.91 231 ARG A C 1
ATOM 1738 O O . ARG A 1 231 ? 21.546 -30.836 10.628 1.00 34.91 231 ARG A O 1
ATOM 1745 N N . VAL A 1 232 ? 20.893 -30.476 12.758 1.00 38.91 232 VAL A N 1
ATOM 1746 C CA . VAL A 1 232 ? 22.201 -30.410 13.400 1.00 38.91 232 VAL A CA 1
ATOM 1747 C C . VAL A 1 232 ? 22.697 -31.849 13.542 1.00 38.91 232 VAL A C 1
ATOM 1749 O O . VAL A 1 232 ? 22.053 -32.660 14.202 1.00 38.91 232 VAL A O 1
ATOM 1752 N N . HIS A 1 233 ? 23.803 -32.181 12.880 1.00 35.03 233 HIS A N 1
ATOM 1753 C CA . HIS A 1 233 ? 24.567 -33.397 13.145 1.00 35.03 233 HIS A CA 1
ATOM 1754 C C . HIS A 1 233 ? 25.691 -32.998 14.106 1.00 35.03 233 HIS A C 1
ATOM 1756 O O . HIS A 1 233 ? 26.713 -32.460 13.689 1.00 35.03 233 HIS A O 1
ATOM 1762 N N . GLY A 1 234 ? 25.431 -33.154 15.405 1.00 36.06 234 GLY A N 1
ATOM 1763 C CA . GLY A 1 234 ? 26.466 -33.189 16.431 1.00 36.06 234 GLY A CA 1
ATOM 1764 C C . GLY A 1 234 ? 26.916 -34.636 16.584 1.00 36.06 234 GLY A C 1
ATOM 1765 O O . GLY A 1 234 ? 26.074 -35.513 16.768 1.00 36.06 234 GLY A O 1
ATOM 1766 N N . GLY A 1 235 ? 28.215 -34.873 16.421 1.00 36.34 235 GLY A N 1
ATOM 1767 C CA . GLY A 1 235 ? 28.839 -36.168 16.667 1.00 36.34 235 GLY A CA 1
ATOM 1768 C C . GLY A 1 235 ? 28.977 -36.486 18.156 1.00 36.34 235 GLY A C 1
ATOM 1769 O O . GLY A 1 235 ? 28.767 -35.618 19.004 1.00 36.34 235 GLY A O 1
ATOM 1770 N N . GLY A 1 236 ? 29.380 -37.726 18.437 1.00 34.31 236 GLY A N 1
ATOM 1771 C CA . GLY A 1 236 ? 29.910 -38.126 19.739 1.00 34.31 236 GLY A CA 1
ATOM 1772 C C . GLY A 1 236 ? 29.594 -39.566 20.142 1.00 34.31 236 GLY A C 1
ATOM 1773 O O . GLY A 1 236 ? 28.519 -39.818 20.669 1.00 34.31 236 GLY A O 1
ATOM 1774 N N . ASP A 1 237 ? 30.592 -40.427 19.931 1.00 38.84 237 ASP A N 1
ATOM 1775 C CA . ASP A 1 237 ? 31.016 -41.589 20.730 1.00 38.84 237 ASP A CA 1
ATOM 1776 C C . ASP A 1 237 ? 30.198 -42.887 20.821 1.00 38.84 237 ASP A C 1
ATOM 1778 O O . ASP A 1 237 ? 29.043 -42.931 21.239 1.00 38.84 237 ASP A O 1
ATOM 1782 N N . GLY A 1 238 ? 30.911 -43.990 20.550 1.00 37.50 238 GLY A N 1
ATOM 1783 C CA . GLY A 1 238 ? 30.529 -45.338 20.959 1.00 37.50 238 GLY A CA 1
ATOM 1784 C C . GLY A 1 238 ? 31.376 -46.461 20.346 1.00 37.50 238 GLY A C 1
ATOM 1785 O O . GLY A 1 238 ? 30.892 -47.106 19.423 1.00 37.50 238 GLY A O 1
ATOM 1786 N N . ALA A 1 239 ? 32.542 -46.717 20.963 1.00 37.25 239 ALA A N 1
ATOM 1787 C CA . ALA A 1 239 ? 33.435 -47.893 20.860 1.00 37.25 239 ALA A CA 1
ATOM 1788 C C . ALA A 1 239 ? 34.446 -47.970 19.699 1.00 37.25 239 ALA A C 1
ATOM 1790 O O . ALA A 1 239 ? 34.045 -47.947 18.517 1.00 37.25 239 ALA A O 1
#

Radius of gyration: 22.89 Å; chains: 1; bounding box: 64×69×53 Å

Foldseek 3Di:
DDPPLVLPVVDPDLVVLLCVLQPQDDDLQSNQSNLLVLLVQLQDDDDSNVVSLVSSCSSLVVLLVVLLVVCCLLQVVPSPVSVCLLSVQLSVCSNDDDSVVDSGNSVVSSLSSSLVVLVVSVVVVVVVVVVPVPDDDDDDPPNRPDCVVVLVVLCVQLNPCSQLLCCCVVNPDDLCRSCVVVVHDSVVSVVSNVSSVVSVVVVPVVDDDPPDDPDDPSGDDDDDDDDDDDDDDDDDDDD

Sequence (239 aa):
MATKHPELARFEAPGDLIAFCHGPGGDPDEKNGVLRALVHHAQCLGDPQRTAASVLTLALWPGLDAIRGRLARYYRGDQDLLAGELVGRLAQGIGSIDLNAVSRIAATLLRNVERDLKRALVRAQGRREDQIDDALPAPDPDTPPLPRDLCNKLRAHIGSDADLVVAVAVFGFSQKEAARALGLSHDAARKRYQRALARLAALIDDGKPSLSQSARPSGFSPTGATIKSRRVHGGGDGA

Secondary structure (DSSP, 8-state):
-----HHHHT-SSHHHHHHHHHSS-S-HHHHHHHHHHHHHHHHSSSHHHHHHHHHHHHHHHHHHHHHHHHHGGG-TT-HHHHHHHHHHHHHHHHHH--TTT-S-HHHHHHHHHHHHHHHHHHHHHHHHHHHHTS-PPPPPTTS---HHHHHHHHHHHHGGGHHHHIIIIIT---HHHHHHHTT--HHHHHHHHHHHHHHHHHHHHHS----------SS--------------------

pLDDT: mean 73.52, std 20.21, range [29.23, 96.25]